Protein AF-0000000082453798 (afdb_homodimer)

Structure (mmCIF, N/CA/C/O backbone):
data_AF-0000000082453798-model_v1
#
loop_
_entity.id
_entity.type
_entity.pdbx_description
1 polymer 'RNase H type-1 domain-containing protein'
#
loop_
_atom_site.group_PDB
_atom_site.id
_atom_site.type_symbol
_atom_site.label_atom_id
_atom_site.label_alt_id
_atom_site.label_comp_id
_atom_site.label_asym_id
_atom_site.label_entity_id
_atom_site.label_seq_id
_atom_site.pdbx_PDB_ins_code
_atom_site.Cartn_x
_atom_site.Cartn_y
_atom_site.Cartn_z
_atom_site.occupancy
_atom_site.B_iso_or_equiv
_atom_site.auth_seq_id
_atom_site.auth_comp_id
_atom_site.auth_asym_id
_atom_site.auth_atom_id
_atom_site.pdbx_PDB_model_num
ATOM 1 N N . MET A 1 1 ? 12.089 7.619 -8.799 1 36.07 1 MET A N 1
ATOM 2 C CA . MET A 1 1 ? 12.725 6.489 -8.129 1 36.07 1 MET A CA 1
ATOM 3 C C . MET A 1 1 ? 13.703 5.783 -9.062 1 36.07 1 MET A C 1
ATOM 5 O O . MET A 1 1 ? 13.356 5.452 -10.197 1 36.07 1 MET A O 1
ATOM 9 N N . SER A 1 2 ? 14.944 6.044 -8.897 1 44.2 2 SER A N 1
ATOM 10 C CA . SER A 1 2 ? 15.981 5.445 -9.731 1 44.2 2 SER A CA 1
ATOM 11 C C . SER A 1 2 ? 15.632 4.007 -10.1 1 44.2 2 SER A C 1
ATOM 13 O O . SER A 1 2 ? 15.085 3.266 -9.28 1 44.2 2 SER A O 1
ATOM 15 N N . LYS A 1 3 ? 15.452 3.748 -11.46 1 52.16 3 LYS A N 1
ATOM 16 C CA . LYS A 1 3 ? 15.125 2.515 -12.169 1 52.16 3 LYS A CA 1
ATOM 17 C C . LYS A 1 3 ? 16.035 1.371 -11.731 1 52.16 3 LYS A C 1
ATOM 19 O O . LYS A 1 3 ? 17.152 1.231 -12.235 1 52.16 3 LYS A O 1
ATOM 24 N N . GLY A 1 4 ? 16.25 1.21 -10.436 1 62 4 GLY A N 1
ATOM 25 C CA . GLY A 1 4 ? 17.094 0.104 -10.013 1 62 4 GLY A CA 1
ATOM 26 C C . GLY A 1 4 ? 16.339 -1.205 -9.878 1 62 4 GLY A C 1
ATOM 27 O O . GLY A 1 4 ? 15.164 -1.29 -10.24 1 62 4 GLY A O 1
ATOM 28 N N . ASP A 1 5 ? 16.946 -2.275 -9.435 1 86.48 5 ASP A N 1
ATOM 29 C CA . ASP A 1 5 ? 16.461 -3.632 -9.203 1 86.48 5 ASP A CA 1
ATOM 30 C C . ASP A 1 5 ? 15.471 -3.671 -8.041 1 86.48 5 ASP A C 1
ATOM 32 O O . ASP A 1 5 ? 15.707 -3.06 -6.997 1 86.48 5 ASP A O 1
ATOM 36 N N . HIS A 1 6 ? 14.283 -4.178 -8.356 1 93.23 6 HIS A N 1
ATOM 37 C CA . HIS A 1 6 ? 13.282 -4.324 -7.305 1 93.23 6 HIS A CA 1
ATOM 38 C C . HIS A 1 6 ? 12.982 -5.794 -7.03 1 93.23 6 HIS A C 1
ATOM 40 O O . HIS A 1 6 ? 13.069 -6.629 -7.933 1 93.23 6 HIS A O 1
ATOM 46 N N . VAL A 1 7 ? 12.816 -6.076 -5.778 1 95.49 7 VAL A N 1
ATOM 47 C CA . VAL A 1 7 ? 12.299 -7.374 -5.359 1 95.49 7 VAL A CA 1
ATOM 48 C C . VAL A 1 7 ? 10.901 -7.206 -4.766 1 95.49 7 VAL A C 1
ATOM 50 O O . VAL A 1 7 ? 10.689 -6.366 -3.888 1 95.49 7 VAL A O 1
ATOM 53 N N . VAL A 1 8 ? 9.977 -7.981 -5.276 1 96.28 8 VAL A N 1
ATOM 54 C CA . VAL A 1 8 ? 8.575 -7.837 -4.899 1 96.28 8 VAL A CA 1
ATOM 55 C C . VAL A 1 8 ? 8.088 -9.114 -4.219 1 96.28 8 VAL A C 1
ATOM 57 O O . VAL A 1 8 ? 7.921 -10.147 -4.871 1 96.28 8 VAL A O 1
ATOM 60 N N . PHE A 1 9 ? 7.853 -9.039 -2.925 1 96.89 9 PHE A N 1
ATOM 61 C CA . PHE A 1 9 ? 7.31 -10.158 -2.165 1 96.89 9 PHE A CA 1
ATOM 62 C C . PHE A 1 9 ? 5.786 -10.128 -2.171 1 96.89 9 PHE A C 1
ATOM 64 O O . PHE A 1 9 ? 5.18 -9.074 -1.967 1 96.89 9 PHE A O 1
ATOM 71 N N . ILE A 1 10 ? 5.223 -11.324 -2.405 1 96.82 10 ILE A N 1
ATOM 72 C CA . ILE A 1 10 ? 3.769 -11.368 -2.511 1 96.82 10 ILE A CA 1
ATOM 73 C C . ILE A 1 10 ? 3.223 -12.507 -1.652 1 96.82 10 ILE A C 1
ATOM 75 O O . ILE A 1 10 ? 3.807 -13.592 -1.605 1 96.82 10 ILE A O 1
ATOM 79 N N . ASP A 1 11 ? 2.171 -12.236 -0.999 1 96.37 11 ASP A N 1
ATOM 80 C CA . ASP A 1 11 ? 1.406 -13.221 -0.241 1 96.37 11 ASP A CA 1
ATOM 81 C C . ASP A 1 11 ? -0.055 -12.799 -0.108 1 96.37 11 ASP A C 1
ATOM 83 O O . ASP A 1 11 ? -0.382 -11.619 -0.253 1 96.37 11 ASP A O 1
ATOM 87 N N . ALA A 1 12 ? -0.9 -13.781 0.104 1 95.4 12 ALA A N 1
ATOM 88 C CA . ALA A 1 12 ? -2.321 -13.485 0.272 1 95.4 12 ALA A CA 1
ATOM 89 C C . ALA A 1 12 ? -2.879 -14.165 1.519 1 95.4 12 ALA A C 1
ATOM 91 O O . ALA A 1 12 ? -2.349 -15.184 1.968 1 95.4 12 ALA A O 1
ATOM 92 N N . ALA A 1 13 ? -3.82 -13.549 2.095 1 93 13 ALA A N 1
ATOM 93 C CA . ALA A 1 13 ? -4.631 -14.113 3.171 1 93 13 ALA A CA 1
ATOM 94 C C . ALA A 1 13 ? -6.1 -14.195 2.766 1 93 13 ALA A C 1
ATOM 96 O O . ALA A 1 13 ? -6.603 -13.323 2.054 1 93 13 ALA A O 1
ATOM 97 N N . ASN A 1 14 ? -6.677 -15.284 3.123 1 89.94 14 ASN A N 1
ATOM 98 C CA . ASN A 1 14 ? -8.051 -15.469 2.667 1 89.94 14 ASN A CA 1
ATOM 99 C C . ASN A 1 14 ? -8.901 -16.177 3.718 1 89.94 14 ASN A C 1
ATOM 101 O O . ASN A 1 14 ? -8.391 -16.991 4.489 1 89.94 14 ASN A O 1
ATOM 105 N N . LYS A 1 15 ? -10.149 -15.751 3.793 1 84.57 15 LYS A N 1
ATOM 106 C CA . LYS A 1 15 ? -11.217 -16.458 4.495 1 84.57 15 LYS A CA 1
ATOM 107 C C . LYS A 1 15 ? -12.531 -16.376 3.724 1 84.57 15 LYS A C 1
ATOM 109 O O . LYS A 1 15 ? -13.093 -15.291 3.558 1 84.57 15 LYS A O 1
ATOM 114 N N . GLY A 1 16 ? -12.998 -17.484 3.272 1 84.59 16 GLY A N 1
ATOM 115 C CA . GLY A 1 16 ? -14.177 -17.485 2.421 1 84.59 16 GLY A CA 1
ATOM 116 C C . GLY A 1 16 ? -13.958 -16.78 1.096 1 84.59 16 GLY A C 1
ATOM 117 O O . GLY A 1 16 ? -13.036 -17.119 0.351 1 84.59 16 GLY A O 1
ATOM 118 N N . LEU A 1 17 ? -14.733 -15.624 0.825 1 85.62 17 LEU A 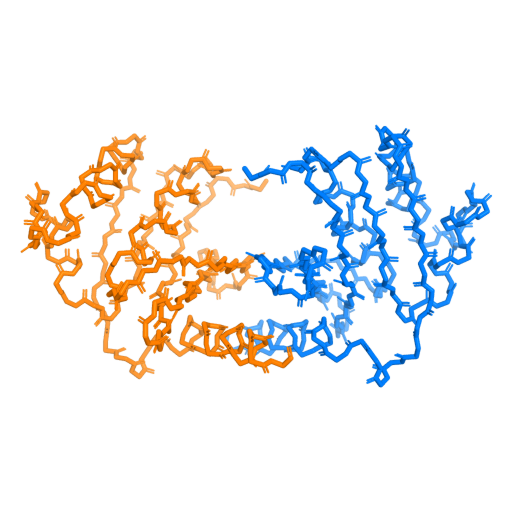N 1
ATOM 119 C CA . LEU A 1 17 ? -14.65 -14.887 -0.431 1 85.62 17 LEU A CA 1
ATOM 120 C C . LEU A 1 17 ? -13.817 -13.621 -0.265 1 85.62 17 LEU A C 1
ATOM 122 O O . LEU A 1 17 ? -13.569 -12.904 -1.237 1 85.62 17 LEU A O 1
ATOM 126 N N . CYS A 1 18 ? -13.343 -13.438 0.96 1 88.15 18 CYS A N 1
ATOM 127 C CA . CYS A 1 18 ? -12.575 -12.225 1.218 1 88.15 18 CYS A CA 1
ATOM 128 C C . CYS A 1 18 ? -11.081 -12.522 1.252 1 88.15 18 CYS A C 1
ATOM 130 O O . CYS A 1 18 ? -10.641 -13.438 1.949 1 88.15 18 CYS A O 1
ATOM 132 N N . SER A 1 19 ? -10.407 -11.799 0.403 1 91.68 19 SER A N 1
ATOM 133 C CA . SER A 1 19 ? -8.962 -11.998 0.349 1 91.68 19 SER A CA 1
ATOM 134 C C . SER A 1 19 ? -8.22 -10.665 0.352 1 91.68 19 SER A C 1
ATOM 136 O O . SER A 1 19 ? -8.778 -9.638 -0.039 1 91.68 19 SER A O 1
ATOM 138 N N . THR A 1 20 ? -7.04 -10.719 0.862 1 92.98 20 THR A N 1
ATOM 139 C CA . THR A 1 20 ? -6.083 -9.623 0.747 1 92.98 20 THR A CA 1
ATOM 140 C C . THR A 1 20 ? -4.752 -10.123 0.193 1 92.98 20 THR A C 1
ATOM 142 O O . THR A 1 20 ? -4.363 -11.268 0.437 1 92.98 20 THR A O 1
ATOM 145 N N . ALA A 1 21 ? -4.202 -9.351 -0.631 1 93.95 21 ALA A N 1
ATOM 146 C CA . ALA A 1 21 ? -2.846 -9.64 -1.092 1 93.95 21 ALA A CA 1
ATOM 147 C C . ALA A 1 21 ? -1.862 -8.585 -0.597 1 93.95 21 ALA A C 1
ATOM 149 O O . ALA A 1 21 ? -2.105 -7.384 -0.74 1 93.95 21 ALA A O 1
ATOM 150 N N . GLY A 1 22 ? -0.826 -9.037 0.063 1 94.66 22 GLY A N 1
ATOM 151 C CA . GLY A 1 22 ? 0.248 -8.163 0.507 1 94.66 22 GLY A CA 1
ATOM 152 C C . GLY A 1 22 ? 1.427 -8.135 -0.447 1 94.66 22 GLY A C 1
ATOM 153 O O . GLY A 1 22 ? 1.95 -9.185 -0.828 1 94.66 22 GLY A O 1
ATOM 154 N N . ILE A 1 23 ? 1.772 -6.959 -0.833 1 96.18 23 ILE A N 1
ATOM 155 C CA . ILE A 1 23 ? 2.925 -6.727 -1.697 1 96.18 23 ILE A CA 1
ATOM 156 C C . ILE A 1 23 ? 3.954 -5.869 -0.964 1 96.18 23 ILE A C 1
ATOM 158 O O . ILE A 1 23 ? 3.634 -4.778 -0.486 1 96.18 23 ILE A O 1
ATOM 162 N N . VAL A 1 24 ? 5.146 -6.399 -0.838 1 96.29 24 VAL A N 1
ATOM 163 C CA . VAL A 1 24 ? 6.262 -5.666 -0.25 1 96.29 24 VAL A CA 1
ATOM 164 C C . VAL A 1 24 ? 7.37 -5.494 -1.286 1 96.29 24 VAL A C 1
ATOM 166 O O . VAL A 1 24 ? 7.879 -6.477 -1.83 1 96.29 24 VAL A O 1
ATOM 169 N N . ILE A 1 25 ? 7.707 -4.265 -1.558 1 95.24 25 ILE A N 1
ATOM 170 C CA . ILE A 1 25 ? 8.713 -3.962 -2.57 1 95.24 25 ILE A CA 1
ATOM 171 C C . ILE A 1 25 ? 9.998 -3.487 -1.896 1 95.24 25 ILE A C 1
ATOM 173 O O . ILE A 1 25 ? 9.977 -2.549 -1.096 1 95.24 25 ILE A O 1
ATOM 177 N N . THR A 1 26 ? 11.071 -4.161 -2.227 1 93.76 26 THR A N 1
ATOM 178 C CA . THR A 1 26 ? 12.377 -3.748 -1.726 1 93.76 26 THR A CA 1
ATOM 179 C C . THR A 1 26 ? 13.287 -3.322 -2.875 1 93.76 26 THR A C 1
ATOM 181 O O . THR A 1 26 ? 13.087 -3.737 -4.019 1 93.76 26 THR A O 1
ATOM 184 N N . ASN A 1 27 ? 14.205 -2.466 -2.553 1 90.47 27 ASN A N 1
ATOM 185 C CA . ASN A 1 27 ? 15.224 -2.113 -3.536 1 90.47 27 ASN A CA 1
ATOM 186 C C . ASN A 1 27 ? 16.38 -3.11 -3.528 1 90.47 27 ASN A C 1
ATOM 188 O O . ASN A 1 27 ? 16.297 -4.158 -2.885 1 90.47 27 ASN A O 1
ATOM 192 N N . SER A 1 28 ? 17.402 -2.759 -4.243 1 86.66 28 SER A N 1
ATOM 193 C CA . SER A 1 28 ? 18.532 -3.664 -4.427 1 86.66 28 SER A CA 1
ATOM 194 C C . SER A 1 28 ? 19.278 -3.89 -3.116 1 86.66 28 SER A C 1
ATOM 196 O O . SER A 1 28 ? 19.983 -4.89 -2.961 1 86.66 28 SER A O 1
ATOM 198 N N . GLU A 1 29 ? 19.117 -3.006 -2.157 1 86.59 29 GLU A N 1
ATOM 199 C CA . GLU A 1 29 ? 19.786 -3.128 -0.866 1 86.59 29 GLU A CA 1
ATOM 200 C C . GLU A 1 29 ? 18.907 -3.857 0.145 1 86.59 29 GLU A C 1
ATOM 202 O O . GLU A 1 29 ? 19.284 -4.009 1.309 1 86.59 29 GLU A O 1
ATOM 207 N N . GLY A 1 30 ? 17.753 -4.253 -0.294 1 87.89 30 GLY A N 1
ATOM 208 C CA . GLY A 1 30 ? 16.859 -4.993 0.583 1 87.89 30 GLY A CA 1
ATOM 209 C C . GLY A 1 30 ? 15.997 -4.096 1.451 1 87.89 30 GLY A C 1
ATOM 210 O O . GLY A 1 30 ? 15.288 -4.577 2.337 1 87.89 30 GLY A O 1
ATOM 211 N N . MET A 1 31 ? 16.062 -2.812 1.185 1 87.85 31 MET A N 1
ATOM 212 C CA . MET A 1 31 ? 15.265 -1.867 1.962 1 87.85 31 MET A CA 1
ATOM 213 C C . MET A 1 31 ? 13.845 -1.774 1.415 1 87.85 31 MET A C 1
ATOM 215 O O . MET A 1 31 ? 13.648 -1.63 0.207 1 87.85 31 MET A O 1
ATOM 219 N N . VAL A 1 32 ? 12.894 -1.873 2.348 1 91.95 32 VAL A N 1
ATOM 220 C CA . VAL A 1 32 ? 11.499 -1.74 1.939 1 91.95 32 VAL A CA 1
ATOM 221 C C . VAL A 1 32 ? 11.246 -0.328 1.416 1 91.95 32 VAL A C 1
ATOM 223 O O . VAL A 1 32 ? 11.584 0.656 2.078 1 91.95 32 VAL A O 1
ATOM 226 N N . VAL A 1 33 ? 10.662 -0.247 0.251 1 90.38 33 VAL A N 1
ATOM 227 C CA . VAL A 1 33 ? 10.415 1.05 -0.37 1 90.38 33 VAL A CA 1
ATOM 228 C C . VAL A 1 33 ? 8.918 1.351 -0.358 1 90.38 33 VAL A C 1
ATOM 230 O O . VAL A 1 33 ? 8.512 2.512 -0.266 1 90.38 33 VAL A O 1
ATOM 233 N N . GLU A 1 34 ? 8.147 0.275 -0.502 1 91.51 34 GLU A N 1
ATOM 234 C CA . GLU A 1 34 ? 6.703 0.438 -0.643 1 91.51 34 GLU A CA 1
ATOM 235 C C . GLU A 1 34 ? 5.963 -0.842 -0.265 1 91.51 34 GLU A C 1
ATOM 237 O O . GLU A 1 34 ? 6.462 -1.945 -0.497 1 91.51 34 GLU A O 1
ATOM 242 N N . VAL A 1 35 ? 4.819 -0.654 0.361 1 93.83 35 VAL A N 1
ATOM 243 C CA . VAL A 1 35 ? 3.933 -1.797 0.556 1 93.83 35 VAL A CA 1
ATOM 244 C C . VAL A 1 35 ? 2.533 -1.458 0.049 1 93.83 35 VAL A C 1
ATOM 246 O O . VAL A 1 35 ? 2.144 -0.289 0.014 1 93.83 35 VAL A O 1
ATOM 249 N N . PHE A 1 36 ? 1.891 -2.527 -0.345 1 92.4 36 PHE A N 1
ATOM 250 C CA . PHE A 1 36 ? 0.55 -2.367 -0.894 1 92.4 36 PHE A CA 1
ATOM 251 C C . PHE A 1 36 ? -0.308 -3.589 -0.591 1 92.4 36 PHE A C 1
ATOM 253 O O . PHE A 1 36 ? 0.189 -4.717 -0.587 1 92.4 36 PHE A O 1
ATOM 260 N N . SER A 1 37 ? -1.551 -3.305 -0.253 1 92.8 37 SER A N 1
ATOM 261 C CA . SER A 1 37 ? -2.522 -4.387 -0.13 1 92.8 37 SER A CA 1
ATOM 262 C C . SER A 1 37 ? -3.922 -3.92 -0.514 1 92.8 37 SER A C 1
ATOM 264 O O . SER A 1 37 ? -4.307 -2.788 -0.217 1 92.8 37 SER A O 1
ATOM 266 N N . VAL A 1 38 ? -4.603 -4.741 -1.161 1 87.1 38 VAL A N 1
ATOM 267 C CA . VAL A 1 38 ? -5.964 -4.439 -1.593 1 87.1 38 VAL A CA 1
ATOM 268 C C . VAL A 1 38 ? -6.883 -5.614 -1.268 1 87.1 38 VAL A C 1
ATOM 270 O O . VAL A 1 38 ? -6.452 -6.77 -1.285 1 87.1 38 VAL A O 1
ATOM 273 N N . ARG A 1 39 ? -8.026 -5.291 -0.951 1 88.52 39 ARG A N 1
ATOM 274 C CA . ARG A 1 39 ? -9.056 -6.307 -0.758 1 88.52 39 ARG A CA 1
ATOM 275 C C . ARG A 1 39 ? -9.574 -6.822 -2.096 1 88.52 39 ARG A C 1
ATOM 277 O O . ARG A 1 39 ? -9.781 -6.044 -3.029 1 88.52 39 ARG A O 1
ATOM 284 N N . PHE A 1 40 ? -9.703 -8.115 -2.11 1 86.3 40 PHE A N 1
ATOM 285 C CA . PHE A 1 40 ? -10.25 -8.772 -3.292 1 86.3 40 PHE A CA 1
ATOM 286 C C . PHE A 1 40 ? -11.366 -9.736 -2.907 1 86.3 40 PHE A C 1
ATOM 288 O O . PHE A 1 40 ? -11.339 -10.325 -1.825 1 86.3 40 PHE A O 1
ATOM 295 N N . GLU A 1 41 ? -12.325 -9.752 -3.787 1 87.84 41 GLU A N 1
ATOM 296 C CA . GLU A 1 41 ? -13.231 -10.893 -3.698 1 87.84 41 GLU A CA 1
ATOM 297 C C . GLU A 1 41 ? -12.671 -12.102 -4.442 1 87.84 41 GLU A C 1
ATOM 299 O O . GLU A 1 41 ? -12.799 -12.2 -5.664 1 87.84 41 GLU A O 1
ATOM 304 N N . ALA A 1 42 ? -12.068 -12.968 -3.743 1 87.88 42 ALA A N 1
ATOM 305 C CA . ALA A 1 42 ? -11.43 -14.149 -4.318 1 87.88 42 ALA A CA 1
ATOM 306 C C . ALA A 1 42 ? -11.529 -15.342 -3.371 1 87.88 42 ALA A C 1
ATOM 308 O O . ALA A 1 42 ? -11.241 -15.22 -2.177 1 87.88 42 ALA A O 1
ATOM 309 N N . LYS A 1 43 ? -11.957 -16.408 -3.925 1 84.33 43 LYS A N 1
ATOM 310 C CA . LYS A 1 43 ? -12.089 -17.629 -3.135 1 84.33 43 LYS A CA 1
ATOM 311 C C . LYS A 1 43 ? -10.725 -18.255 -2.859 1 84.33 43 LYS A C 1
ATOM 313 O O . LYS A 1 43 ? -10.508 -18.841 -1.797 1 84.33 43 LYS A O 1
ATOM 318 N N . PHE A 1 44 ? -9.828 -18.062 -3.828 1 87.09 44 PHE A N 1
ATOM 319 C CA . PHE A 1 44 ? -8.528 -18.712 -3.71 1 87.09 44 PHE A CA 1
ATOM 320 C C . PHE A 1 44 ? -7.411 -17.677 -3.63 1 87.09 44 PHE A C 1
ATOM 322 O O . PHE A 1 44 ? -7.44 -16.669 -4.339 1 87.09 44 PHE A O 1
ATOM 329 N N . PRO A 1 45 ? -6.425 -17.961 -2.751 1 88.49 45 PRO A N 1
ATOM 330 C CA . PRO A 1 45 ? -5.313 -17.024 -2.578 1 88.49 45 PRO A CA 1
ATOM 331 C C . PRO A 1 45 ? -4.568 -16.746 -3.881 1 88.49 45 PRO A C 1
ATOM 333 O O . PRO A 1 45 ? -4.115 -15.621 -4.109 1 88.49 45 PRO A O 1
ATOM 336 N N . LEU A 1 46 ? -4.539 -17.767 -4.734 1 91.54 46 LEU A N 1
ATOM 337 C CA . LEU A 1 46 ? -3.858 -17.625 -6.016 1 91.54 46 LEU A CA 1
ATOM 338 C C . LEU A 1 46 ? -4.488 -16.512 -6.846 1 91.54 46 LEU A C 1
ATOM 340 O O . LEU A 1 46 ? -3.782 -15.761 -7.523 1 91.54 46 LEU A O 1
ATOM 344 N N . LYS A 1 47 ? -5.761 -16.413 -6.809 1 91.85 47 LYS A N 1
ATOM 345 C CA . LYS A 1 47 ? -6.472 -15.379 -7.555 1 91.85 47 LYS A CA 1
ATOM 346 C C . LYS A 1 47 ? -6.127 -13.988 -7.03 1 91.85 47 LYS A C 1
ATOM 348 O O . LYS A 1 47 ? -5.858 -13.073 -7.811 1 91.85 47 LYS A O 1
ATOM 353 N N . ALA A 1 48 ? -6.108 -13.844 -5.7 1 92.23 48 ALA A N 1
ATOM 354 C CA . ALA A 1 48 ? -5.776 -12.566 -5.074 1 92.23 48 ALA A CA 1
ATOM 355 C C . ALA A 1 48 ? -4.349 -12.145 -5.41 1 92.23 48 ALA A C 1
ATOM 357 O O . ALA A 1 48 ? -4.102 -10.988 -5.758 1 92.23 48 ALA A O 1
ATOM 358 N N . GLU A 1 49 ? -3.418 -13.021 -5.317 1 93.4 49 GLU A N 1
ATOM 359 C CA . GLU A 1 49 ? -2.023 -12.744 -5.647 1 93.4 49 GLU A CA 1
ATOM 360 C C . GLU A 1 49 ? -1.87 -12.349 -7.113 1 93.4 49 GLU A C 1
ATOM 362 O O . GLU A 1 49 ? -1.125 -11.423 -7.437 1 93.4 49 GLU A O 1
ATOM 367 N N . SER A 1 50 ? -2.599 -13.039 -7.978 1 93.15 50 SER A N 1
ATOM 368 C CA . SER A 1 50 ? -2.535 -12.755 -9.408 1 93.15 50 SER A CA 1
ATOM 369 C C . SER A 1 50 ? -3.056 -11.356 -9.717 1 93.15 50 SER A C 1
ATOM 371 O O . SER A 1 50 ? -2.438 -10.613 -10.483 1 93.15 50 SER A O 1
ATOM 373 N N . TRP A 1 51 ? -4.13 -11.065 -9.095 1 89.46 51 TRP A N 1
ATOM 374 C CA . TRP A 1 51 ? -4.702 -9.735 -9.276 1 89.46 51 TRP A CA 1
ATOM 375 C C . TRP A 1 51 ? -3.741 -8.658 -8.784 1 89.46 51 TRP A C 1
ATOM 377 O O . TRP A 1 51 ? -3.547 -7.639 -9.451 1 89.46 51 TRP A O 1
ATOM 387 N N . ALA A 1 52 ? -3.207 -8.876 -7.627 1 90.53 52 ALA A N 1
ATOM 388 C CA . ALA A 1 52 ? -2.289 -7.906 -7.034 1 90.53 52 ALA A CA 1
ATOM 389 C C . ALA A 1 52 ? -1.081 -7.672 -7.937 1 90.53 52 ALA A C 1
ATOM 391 O O . ALA A 1 52 ? -0.684 -6.528 -8.169 1 90.53 52 ALA A O 1
ATOM 392 N N . LEU A 1 53 ? -0.529 -8.729 -8.44 1 89.9 53 LEU A N 1
ATOM 393 C CA . LEU A 1 53 ? 0.631 -8.615 -9.317 1 89.9 53 LEU A CA 1
ATOM 394 C C . LEU A 1 53 ? 0.258 -7.926 -10.625 1 89.9 53 LEU A C 1
ATOM 396 O O . LEU A 1 53 ? 0.99 -7.057 -11.105 1 89.9 53 LEU A O 1
ATOM 400 N N . PHE A 1 54 ? -0.878 -8.285 -11.194 1 86.41 54 PHE A N 1
ATOM 401 C CA . PHE A 1 54 ? -1.362 -7.67 -12.425 1 86.41 54 PHE A CA 1
ATOM 402 C C . PHE A 1 54 ? -1.509 -6.163 -12.256 1 86.41 54 PHE A C 1
ATOM 404 O O . PHE A 1 54 ? -1.006 -5.389 -13.073 1 86.41 54 PHE A O 1
ATOM 411 N N . HIS A 1 55 ? -2.122 -5.811 -11.206 1 83.57 55 HIS A N 1
ATOM 412 C CA . HIS A 1 55 ? -2.384 -4.399 -10.951 1 83.57 55 HIS A CA 1
ATOM 413 C C . HIS A 1 55 ? -1.091 -3.639 -10.676 1 83.57 55 HIS A C 1
ATOM 415 O O . HIS A 1 55 ? -0.877 -2.553 -11.218 1 83.57 55 HIS A O 1
ATOM 421 N N . HIS A 1 56 ? -0.215 -4.156 -9.887 1 85.12 56 HIS A N 1
ATOM 422 C CA . HIS A 1 56 ? 0.996 -3.454 -9.473 1 85.12 56 HIS A CA 1
ATOM 423 C C . HIS A 1 56 ? 1.985 -3.335 -10.628 1 85.12 56 HIS A C 1
ATOM 425 O O . HIS A 1 56 ? 2.75 -2.371 -10.699 1 85.12 56 HIS A O 1
ATOM 431 N N . CYS A 1 57 ? 1.976 -4.256 -11.513 1 82.57 57 CYS A N 1
ATOM 432 C CA . CYS A 1 57 ? 2.863 -4.202 -12.67 1 82.57 57 CYS A CA 1
ATOM 433 C C . CYS A 1 57 ? 2.446 -3.09 -13.625 1 82.57 57 CYS A C 1
ATOM 435 O O . CYS A 1 57 ? 3.282 -2.535 -14.341 1 82.57 57 CYS A O 1
ATOM 437 N N . ARG A 1 58 ? 1.219 -2.715 -13.531 1 80.43 58 ARG A N 1
ATOM 438 C CA . ARG A 1 58 ? 0.704 -1.697 -14.441 1 80.43 58 ARG A CA 1
ATOM 439 C C . ARG A 1 58 ? 1.019 -0.296 -13.928 1 80.43 58 ARG A C 1
ATOM 441 O O . ARG A 1 58 ? 1.164 0.641 -14.717 1 80.43 58 ARG A O 1
ATOM 448 N N . ILE A 1 59 ? 1.193 -0.209 -12.639 1 77.27 59 ILE A N 1
ATOM 449 C CA . ILE A 1 59 ? 1.357 1.13 -12.085 1 77.27 59 ILE A CA 1
ATOM 450 C C . ILE A 1 59 ? 2.836 1.405 -11.827 1 77.27 59 ILE A C 1
ATOM 452 O O . ILE A 1 59 ? 3.21 2.517 -11.446 1 77.27 59 ILE A O 1
ATOM 456 N N . HIS A 1 60 ? 3.579 0.368 -12.038 1 83.4 60 HIS A N 1
ATOM 457 C CA . HIS A 1 60 ? 5.018 0.538 -11.874 1 83.4 60 HIS A CA 1
ATOM 458 C C . HIS A 1 60 ? 5.75 0.354 -13.199 1 83.4 60 HIS A C 1
ATOM 460 O O . HIS A 1 60 ? 5.363 -0.485 -14.016 1 83.4 60 HIS A O 1
ATOM 466 N N . ASP A 1 61 ? 6.747 1.13 -13.37 1 82.55 61 ASP A N 1
ATOM 467 C CA . ASP A 1 61 ? 7.602 1.014 -14.547 1 82.55 61 ASP A CA 1
ATOM 468 C C . ASP A 1 61 ? 8.932 0.349 -14.197 1 82.55 61 ASP A C 1
ATOM 470 O O . ASP A 1 61 ? 9.995 0.948 -14.37 1 82.55 61 ASP A O 1
ATOM 474 N N . TRP A 1 62 ? 8.818 -0.905 -13.915 1 85.29 62 TRP A N 1
ATOM 475 C CA . TRP A 1 62 ? 10.019 -1.629 -13.512 1 85.29 62 TRP A CA 1
ATOM 476 C C . TRP A 1 62 ? 10.827 -2.064 -14.73 1 85.29 62 TRP A C 1
ATOM 478 O O . TRP A 1 62 ? 10.265 -2.536 -15.72 1 85.29 62 TRP A O 1
ATOM 488 N N . SER A 1 63 ? 12.143 -1.75 -14.716 1 86.48 63 SER A N 1
ATOM 489 C CA . SER A 1 63 ? 13.043 -2.283 -15.734 1 86.48 63 SER A CA 1
ATOM 490 C C . SER A 1 63 ? 13.517 -3.687 -15.374 1 86.48 63 SER A C 1
ATOM 492 O O . SER A 1 63 ? 13.579 -4.567 -16.235 1 86.48 63 SER A O 1
ATOM 494 N N . ASN A 1 64 ? 13.896 -3.892 -14.127 1 91.32 64 ASN A N 1
ATOM 495 C CA . ASN A 1 64 ? 14.308 -5.174 -13.564 1 91.32 64 ASN A CA 1
ATOM 496 C C . ASN A 1 64 ? 13.562 -5.483 -12.269 1 91.32 64 ASN A C 1
ATOM 498 O O . ASN A 1 64 ? 13.621 -4.708 -11.313 1 91.32 64 ASN A O 1
ATOM 502 N N . VAL A 1 65 ? 12.826 -6.617 -12.34 1 94.01 65 VAL A N 1
ATOM 503 C CA . VAL A 1 65 ? 12.039 -6.936 -11.153 1 94.01 65 VAL A CA 1
ATOM 504 C C . VAL A 1 65 ? 12.077 -8.441 -10.897 1 94.01 65 VAL A C 1
ATOM 506 O O . VAL A 1 65 ? 12.05 -9.238 -11.837 1 94.01 65 VAL A O 1
ATOM 509 N N . ASN A 1 66 ? 12.256 -8.834 -9.646 1 95.74 66 ASN A N 1
ATOM 510 C CA . ASN A 1 66 ? 12.128 -10.212 -9.183 1 95.74 66 ASN A CA 1
ATOM 511 C C . ASN A 1 66 ? 10.916 -10.387 -8.274 1 95.74 66 ASN A C 1
ATOM 513 O O . ASN A 1 66 ? 10.846 -9.783 -7.202 1 95.74 66 ASN A O 1
ATOM 517 N N . PHE A 1 67 ? 9.984 -11.196 -8.733 1 95.91 67 PHE A N 1
ATOM 518 C CA . PHE A 1 67 ? 8.825 -11.517 -7.908 1 95.91 67 PHE A CA 1
ATOM 519 C C . PHE A 1 67 ? 9.104 -12.733 -7.033 1 95.91 67 PHE A C 1
ATOM 521 O O . PHE A 1 67 ? 9.659 -13.729 -7.503 1 95.91 67 PHE A O 1
ATOM 528 N N . VAL A 1 68 ? 8.739 -12.632 -5.766 1 96.94 68 VAL A N 1
ATOM 529 C CA . VAL A 1 68 ? 9.021 -13.691 -4.803 1 96.94 68 VAL A CA 1
ATOM 530 C C . VAL A 1 68 ? 7.725 -14.141 -4.133 1 96.94 68 VAL A C 1
ATOM 532 O O . VAL A 1 68 ? 6.959 -13.315 -3.632 1 96.94 68 VAL A O 1
ATOM 535 N N . SER A 1 69 ? 7.467 -15.412 -4.155 1 96.93 69 SER A N 1
ATOM 536 C CA . SER A 1 69 ? 6.237 -15.96 -3.591 1 96.93 69 SER A CA 1
ATOM 537 C C . SER A 1 69 ? 6.476 -17.334 -2.975 1 96.93 69 SER A C 1
ATOM 539 O O . SER A 1 69 ? 7.367 -18.068 -3.407 1 96.93 69 SER A O 1
ATOM 541 N N . ASP A 1 70 ? 5.707 -17.668 -1.987 1 97.31 70 ASP A N 1
ATOM 542 C CA . ASP A 1 70 ? 5.787 -19.01 -1.418 1 97.31 70 ASP A CA 1
ATOM 543 C C . ASP A 1 70 ? 4.742 -19.933 -2.04 1 97.31 70 ASP A C 1
ATOM 545 O O . ASP A 1 70 ? 4.545 -21.058 -1.576 1 97.31 70 ASP A O 1
ATOM 549 N N . CYS A 1 71 ? 4.05 -19.464 -2.998 1 94.85 71 CYS A N 1
ATOM 550 C CA . CYS A 1 71 ? 3.07 -20.264 -3.723 1 94.85 71 CYS A CA 1
ATOM 551 C C . CYS A 1 71 ? 3.713 -20.967 -4.913 1 94.85 71 CYS A C 1
ATOM 553 O O . CYS A 1 71 ? 3.83 -20.386 -5.993 1 94.85 71 CYS A O 1
ATOM 555 N N . GLN A 1 72 ? 3.979 -22.223 -4.73 1 95.19 72 GLN A N 1
ATOM 556 C CA . GLN A 1 72 ? 4.71 -22.978 -5.742 1 95.19 72 GLN A CA 1
ATOM 557 C C . GLN A 1 72 ? 3.922 -23.053 -7.047 1 95.19 72 GLN A C 1
ATOM 559 O O . GLN A 1 72 ? 4.498 -22.959 -8.133 1 95.19 72 GLN A O 1
ATOM 564 N N . ILE A 1 73 ? 2.672 -23.175 -6.966 1 94.28 73 ILE A N 1
ATOM 565 C CA . ILE A 1 73 ? 1.804 -23.281 -8.134 1 94.28 73 ILE A CA 1
ATOM 566 C C . ILE A 1 73 ? 1.887 -21.996 -8.956 1 94.28 73 ILE A C 1
ATOM 568 O O . ILE A 1 73 ? 2.002 -22.044 -10.183 1 94.28 73 ILE A O 1
ATOM 572 N N . SER A 1 74 ? 1.86 -20.899 -8.306 1 94.4 74 SER A N 1
ATOM 573 C CA . SER A 1 74 ? 1.967 -19.609 -8.978 1 94.4 74 SER A CA 1
ATOM 574 C C . SER A 1 74 ? 3.331 -19.441 -9.639 1 94.4 74 SER A C 1
ATOM 576 O O . SER A 1 74 ? 3.419 -19.012 -10.791 1 94.4 74 SER A O 1
ATOM 578 N N . VAL A 1 75 ? 4.376 -19.78 -8.91 1 96.17 75 VAL A N 1
ATOM 579 C CA . VAL A 1 75 ? 5.744 -19.626 -9.395 1 96.17 75 VAL A CA 1
ATOM 580 C C . VAL A 1 75 ? 5.948 -20.475 -10.647 1 96.17 75 VAL A C 1
ATOM 582 O O . VAL A 1 75 ? 6.466 -19.99 -11.656 1 96.17 75 VAL A O 1
ATOM 585 N N . LEU A 1 76 ? 5.521 -21.692 -10.593 1 96.03 76 LEU A N 1
ATOM 586 C CA . LEU A 1 76 ? 5.677 -22.594 -11.729 1 96.03 76 LEU A CA 1
ATOM 587 C C . LEU A 1 76 ? 4.863 -22.108 -12.924 1 96.03 76 LEU A C 1
ATOM 589 O O . LEU A 1 76 ? 5.324 -22.182 -14.065 1 96.03 76 LEU A O 1
ATOM 593 N N . GLY A 1 77 ? 3.654 -21.651 -12.669 1 95.33 77 GLY A N 1
ATOM 594 C CA . GLY A 1 77 ? 2.816 -21.124 -13.734 1 95.33 77 GLY A CA 1
ATOM 595 C C . GLY A 1 77 ? 3.445 -19.951 -14.462 1 95.33 77 GLY A C 1
ATOM 596 O O . GLY A 1 77 ? 3.427 -19.896 -15.693 1 95.33 77 GLY A O 1
ATOM 597 N N . ILE A 1 78 ? 4.041 -19.046 -13.741 1 94.79 78 ILE A N 1
ATOM 598 C CA . ILE A 1 78 ? 4.675 -17.868 -14.323 1 94.79 78 ILE A CA 1
ATOM 599 C C . ILE A 1 78 ? 5.919 -18.285 -15.106 1 94.79 78 ILE A C 1
ATOM 601 O O . ILE A 1 78 ? 6.124 -17.844 -16.239 1 94.79 78 ILE A O 1
ATOM 605 N N . LYS A 1 79 ? 6.724 -19.172 -14.533 1 95.15 79 LYS A N 1
ATOM 606 C CA . LYS A 1 79 ? 7.958 -19.618 -15.174 1 95.15 79 LYS A CA 1
ATOM 607 C C . LYS A 1 79 ? 7.667 -20.321 -16.496 1 95.15 79 LYS A C 1
ATOM 609 O O . LYS A 1 79 ? 8.388 -20.132 -17.478 1 95.15 79 LYS A O 1
ATOM 614 N N . SER A 1 80 ? 6.629 -21.08 -16.484 1 95.61 80 SER A N 1
ATOM 615 C CA . SER A 1 80 ? 6.319 -21.868 -17.673 1 95.61 80 SER A CA 1
ATOM 616 C C . SER A 1 80 ? 5.37 -21.117 -18.601 1 95.61 80 SER A C 1
ATOM 618 O O . SER A 1 80 ? 5.052 -21.596 -19.692 1 95.61 80 SER A O 1
ATOM 620 N N . HIS A 1 81 ? 4.906 -20.019 -18.12 1 94.37 81 HIS A N 1
ATOM 621 C CA . HIS A 1 81 ? 3.923 -19.219 -18.842 1 94.37 81 HIS A CA 1
ATOM 622 C C . HIS A 1 81 ? 2.666 -20.03 -19.141 1 94.37 81 HIS A C 1
ATOM 624 O O . HIS A 1 81 ? 2.17 -20.02 -20.27 1 94.37 81 HIS A O 1
ATOM 630 N N . LYS A 1 82 ? 2.236 -20.799 -18.091 1 94.05 82 LYS A N 1
ATOM 631 C CA . LYS A 1 82 ? 1.038 -21.628 -18.185 1 94.05 82 LYS A CA 1
ATOM 632 C C . LYS A 1 82 ? 0.083 -21.349 -17.028 1 94.05 82 LYS A C 1
ATOM 634 O O . LYS A 1 82 ? 0.516 -21.191 -15.884 1 94.05 82 LYS A O 1
ATOM 639 N N . VAL A 1 83 ? -1.122 -21.328 -17.334 1 91.34 83 VAL A N 1
ATOM 640 C CA . VAL A 1 83 ? -2.156 -21.147 -16.32 1 91.34 83 VAL A CA 1
ATOM 641 C C . VAL A 1 83 ? -2.302 -22.425 -15.498 1 91.34 83 VAL A C 1
ATOM 643 O O . VAL A 1 83 ? -2.584 -23.494 -16.045 1 91.34 83 VAL A O 1
ATOM 646 N N . PRO A 1 84 ? -2.125 -22.334 -14.225 1 87.98 84 PRO A N 1
ATOM 647 C CA . PRO A 1 84 ? -2.093 -23.55 -13.409 1 87.98 84 PRO A CA 1
ATOM 648 C C . PRO A 1 84 ? -3.481 -24.146 -13.184 1 87.98 84 PRO A C 1
ATOM 650 O O . PRO A 1 84 ? -3.61 -25.353 -12.964 1 87.98 84 PRO A O 1
ATOM 653 N N . ASP A 1 85 ? -4.464 -23.278 -12.985 1 83.68 85 ASP A N 1
ATOM 654 C CA . ASP A 1 85 ? -5.782 -23.768 -12.593 1 83.68 85 ASP A CA 1
ATOM 655 C C . ASP A 1 85 ? -6.888 -23.024 -13.339 1 83.68 85 ASP A C 1
ATOM 657 O O . ASP A 1 85 ? -6.786 -21.817 -13.569 1 83.68 8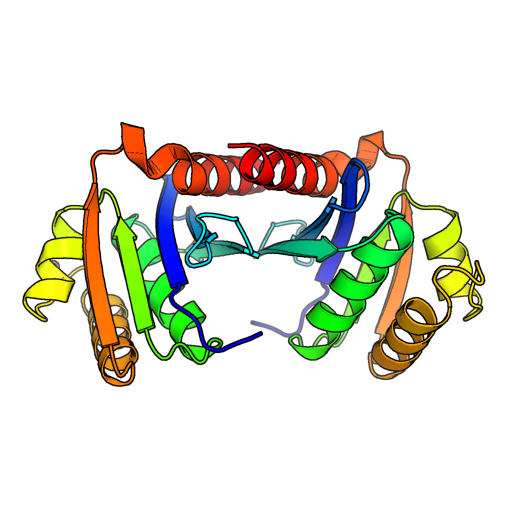5 ASP A O 1
ATOM 661 N N . TRP A 1 86 ? -7.924 -23.801 -13.649 1 82.11 86 TRP A N 1
ATOM 662 C CA . TRP A 1 86 ? -9.03 -23.234 -14.415 1 82.11 86 TRP A CA 1
ATOM 663 C C . TRP A 1 86 ? -9.785 -22.194 -13.593 1 82.11 86 TRP A C 1
ATOM 665 O O . TRP A 1 86 ? -10.349 -21.247 -14.146 1 82.11 86 TRP A O 1
ATOM 675 N N . THR A 1 87 ? -9.723 -22.315 -12.289 1 82.49 87 THR A N 1
ATOM 676 C CA . THR A 1 87 ? -10.476 -21.417 -11.42 1 82.49 87 THR A CA 1
ATOM 677 C C . THR A 1 87 ? -9.853 -20.024 -11.412 1 82.49 87 THR A C 1
ATOM 679 O O . THR A 1 87 ? -10.529 -19.037 -11.112 1 82.49 87 THR A O 1
ATOM 682 N N . THR A 1 88 ? -8.557 -19.956 -11.798 1 87.54 88 THR A N 1
ATOM 683 C CA . THR A 1 88 ? -7.855 -18.678 -11.782 1 87.54 88 THR A CA 1
ATOM 684 C C . THR A 1 88 ? -7.384 -18.301 -13.183 1 87.54 88 THR A C 1
ATOM 686 O O . THR A 1 88 ? -6.643 -17.331 -13.355 1 87.54 88 THR A O 1
ATOM 689 N N . ALA A 1 89 ? -7.884 -18.932 -14.196 1 90.35 89 ALA A N 1
ATOM 690 C CA . ALA A 1 89 ? -7.341 -18.839 -15.549 1 90.35 89 ALA A CA 1
ATOM 691 C C . ALA A 1 89 ? -7.406 -17.406 -16.069 1 90.35 89 ALA A C 1
ATOM 693 O O . ALA A 1 89 ? -6.428 -16.892 -16.617 1 90.35 89 ALA A O 1
ATOM 694 N N . ALA A 1 90 ? -8.542 -16.808 -15.946 1 90.99 90 ALA A N 1
ATOM 695 C CA . ALA A 1 90 ? -8.725 -15.469 -16.501 1 90.99 90 ALA A CA 1
ATOM 696 C C . ALA A 1 90 ? -7.742 -14.48 -15.881 1 90.99 90 ALA A C 1
ATOM 698 O O . ALA A 1 90 ? -6.961 -13.843 -16.592 1 90.99 90 ALA A O 1
ATOM 699 N N . VAL A 1 91 ? -7.698 -14.431 -14.562 1 90.22 91 VAL A N 1
ATOM 700 C CA . VAL A 1 91 ? -6.885 -13.43 -13.88 1 90.22 91 VAL A CA 1
ATOM 701 C C . VAL A 1 91 ? -5.405 -13.776 -14.031 1 90.22 91 VAL A C 1
ATOM 703 O O . VAL A 1 91 ? -4.574 -12.891 -14.248 1 90.22 91 VAL A O 1
ATOM 706 N N . PHE A 1 92 ? -5.135 -15.034 -13.993 1 94.28 92 PHE A N 1
ATOM 707 C CA . PHE A 1 92 ? -3.746 -15.456 -14.134 1 94.28 92 PHE A CA 1
ATOM 708 C C . PHE A 1 92 ? -3.238 -15.182 -15.544 1 94.28 92 PHE A C 1
ATOM 710 O O . PHE A 1 92 ? -2.103 -14.736 -15.725 1 94.28 92 PHE A O 1
ATOM 717 N N . GLY A 1 93 ? -4.088 -15.484 -16.468 1 94.12 93 GLY A N 1
ATOM 718 C CA . GLY A 1 93 ? -3.723 -15.193 -17.845 1 94.12 93 GLY A CA 1
ATOM 719 C C . GLY A 1 93 ? -3.443 -13.722 -18.09 1 94.12 93 GLY A C 1
ATOM 720 O O . GLY A 1 93 ? -2.455 -13.373 -18.739 1 94.12 93 GLY A O 1
ATOM 721 N N . HIS A 1 94 ? -4.29 -12.912 -17.587 1 91.7 94 HIS A N 1
ATOM 722 C CA . HIS A 1 94 ? -4.088 -11.472 -17.707 1 91.7 94 HIS A CA 1
ATOM 723 C C . HIS A 1 94 ? -2.79 -11.04 -17.034 1 91.7 94 HIS A C 1
ATOM 725 O O . HIS A 1 94 ? -2.064 -10.195 -17.562 1 91.7 94 HIS A O 1
ATOM 731 N N . MET A 1 95 ? -2.594 -11.61 -15.876 1 93.04 95 MET A N 1
ATOM 732 C CA . MET A 1 95 ? -1.363 -11.304 -15.154 1 93.04 95 MET A CA 1
ATOM 733 C C . MET A 1 95 ? -0.139 -11.688 -15.978 1 93.04 95 MET A C 1
ATOM 735 O O . MET A 1 95 ? 0.803 -10.903 -16.102 1 93.04 95 MET A O 1
ATOM 739 N N . LEU A 1 96 ? -0.172 -12.828 -16.657 1 94.1 96 LEU A N 1
ATOM 740 C CA . LEU A 1 96 ? 0.943 -13.28 -17.483 1 94.1 96 LEU A CA 1
ATOM 741 C C . LEU A 1 96 ? 1.199 -12.308 -18.63 1 94.1 96 LEU A C 1
ATOM 743 O O . LEU A 1 96 ? 2.346 -11.941 -18.894 1 94.1 96 LEU A O 1
ATOM 747 N N . THR A 1 97 ? 0.123 -11.898 -19.199 1 90.84 97 THR A N 1
ATOM 748 C CA . THR A 1 97 ? 0.234 -10.954 -20.306 1 90.84 97 THR A CA 1
ATOM 749 C C . THR A 1 97 ? 0.826 -9.63 -19.831 1 90.84 97 THR A C 1
ATOM 751 O O . THR A 1 97 ? 1.617 -9.008 -20.542 1 90.84 97 THR A O 1
ATOM 754 N N . GLY A 1 98 ? 0.382 -9.24 -18.656 1 88.48 98 GLY A N 1
ATOM 755 C CA . GLY A 1 98 ? 0.93 -8.022 -18.082 1 88.48 98 GLY A CA 1
ATOM 756 C C . GLY A 1 98 ? 2.415 -8.118 -17.785 1 88.48 98 GLY A C 1
ATOM 757 O O . GLY A 1 98 ? 3.149 -7.14 -17.94 1 88.48 98 GLY A O 1
ATOM 758 N N . LEU A 1 99 ? 2.88 -9.271 -17.43 1 90.49 99 LEU A N 1
ATOM 759 C CA . LEU A 1 99 ? 4.278 -9.486 -17.072 1 90.49 99 LEU A CA 1
ATOM 760 C C . LEU A 1 99 ? 5.165 -9.474 -18.313 1 90.49 99 LEU A C 1
ATOM 762 O O . LEU A 1 99 ? 6.36 -9.182 -18.224 1 90.49 99 LEU A O 1
ATOM 766 N N . ASP A 1 100 ? 4.612 -9.731 -19.446 1 89.66 100 ASP A N 1
ATOM 767 C CA . ASP A 1 100 ? 5.356 -9.818 -20.699 1 89.66 100 ASP A CA 1
ATOM 768 C C . ASP A 1 100 ? 5.958 -8.466 -21.076 1 89.66 100 ASP A C 1
ATOM 770 O O . ASP A 1 100 ? 6.896 -8.399 -21.872 1 89.66 100 ASP A O 1
ATOM 774 N N . HIS A 1 101 ? 5.479 -7.413 -20.51 1 87.6 101 HIS A N 1
ATOM 775 C CA . HIS A 1 101 ? 5.948 -6.078 -20.863 1 87.6 101 HIS A CA 1
ATOM 776 C C . HIS A 1 101 ? 7.18 -5.694 -20.049 1 87.6 101 HIS A C 1
ATOM 778 O O . HIS A 1 101 ? 7.83 -4.687 -20.338 1 87.6 101 HIS A O 1
ATOM 784 N N . LEU A 1 102 ? 7.49 -6.483 -19.067 1 89.14 102 LEU A N 1
ATOM 785 C CA . LEU A 1 102 ? 8.642 -6.187 -18.222 1 89.14 102 LEU A CA 1
ATOM 786 C C . LEU A 1 102 ? 9.931 -6.685 -18.868 1 89.14 102 LEU A C 1
ATOM 788 O O . LEU A 1 102 ? 10.042 -7.863 -19.213 1 89.14 102 LEU A O 1
ATOM 792 N N . PRO A 1 103 ? 10.853 -5.752 -19.087 1 88.65 103 PRO A N 1
ATOM 793 C CA . PRO A 1 103 ? 12.083 -6.108 -19.798 1 88.65 103 PRO A CA 1
ATOM 794 C C . PRO A 1 103 ? 12.836 -7.259 -19.134 1 88.65 103 PRO A C 1
ATOM 796 O O . PRO A 1 103 ? 13.273 -8.19 -19.816 1 88.65 103 PRO A O 1
ATOM 799 N N . GLU A 1 104 ? 13.103 -7.155 -17.818 1 91.84 104 GLU A N 1
ATOM 800 C CA . GLU A 1 104 ? 13.795 -8.188 -17.054 1 91.84 104 GLU A CA 1
ATOM 801 C C . GLU A 1 104 ? 12.951 -8.66 -15.873 1 91.84 104 GLU A C 1
ATOM 803 O O . GLU A 1 104 ? 12.807 -7.944 -14.88 1 91.84 104 GLU A O 1
ATOM 808 N N . LEU A 1 105 ? 12.439 -9.836 -16.096 1 91.91 105 LEU A N 1
ATOM 809 C CA . LEU A 1 105 ? 11.547 -10.406 -15.092 1 91.91 105 LEU A CA 1
ATOM 810 C C . LEU A 1 105 ? 12.108 -11.715 -14.547 1 91.91 105 LEU A C 1
ATOM 812 O O . LEU A 1 105 ? 12.596 -12.552 -15.31 1 91.91 105 LEU A O 1
ATOM 816 N N . ALA A 1 106 ? 12.107 -11.843 -13.287 1 94.41 106 ALA A N 1
ATOM 817 C CA . AL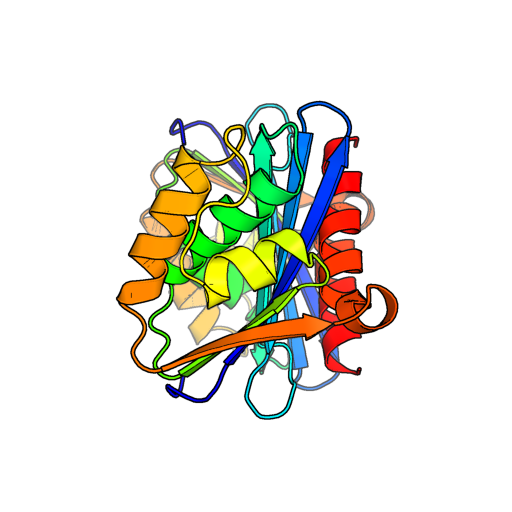A A 1 106 ? 12.4 -13.103 -12.607 1 94.41 106 ALA A CA 1
ATOM 818 C C . ALA A 1 106 ? 11.309 -13.448 -11.598 1 94.41 106 ALA A C 1
ATOM 820 O O . ALA A 1 106 ? 10.596 -12.563 -11.117 1 94.41 106 ALA A O 1
ATOM 821 N N . ILE A 1 107 ? 11.129 -14.716 -11.41 1 95.73 107 ILE A N 1
ATOM 822 C CA . ILE A 1 107 ? 10.226 -15.194 -10.369 1 95.73 107 ILE A CA 1
ATOM 823 C C . ILE A 1 107 ? 10.933 -16.244 -9.515 1 95.73 107 ILE A C 1
ATOM 825 O O . ILE A 1 107 ? 11.606 -17.133 -10.043 1 95.73 107 ILE A O 1
ATOM 829 N N . THR A 1 108 ? 10.827 -16.133 -8.227 1 97.14 108 THR A N 1
ATOM 830 C CA . THR A 1 108 ? 11.532 -17 -7.289 1 97.14 108 THR A CA 1
ATOM 831 C C . THR A 1 108 ? 10.564 -17.596 -6.271 1 97.14 108 THR A C 1
ATOM 833 O O . THR A 1 108 ? 9.686 -16.899 -5.76 1 97.14 108 THR A O 1
ATOM 836 N N . TRP A 1 109 ? 10.703 -18.887 -6.006 1 98.18 109 TRP A N 1
ATOM 837 C CA . TRP A 1 109 ? 9.961 -19.542 -4.934 1 98.18 109 TRP A CA 1
ATOM 838 C C . TRP A 1 109 ? 10.759 -19.536 -3.635 1 98.18 109 TRP A C 1
ATOM 840 O O . TRP A 1 109 ? 11.964 -19.798 -3.639 1 98.18 109 TRP A O 1
ATOM 850 N N . ILE A 1 110 ? 10.092 -19.21 -2.603 1 97.87 110 ILE A N 1
ATOM 851 C CA . ILE A 1 110 ? 10.697 -19.306 -1.279 1 97.87 110 ILE A CA 1
ATOM 852 C C . ILE A 1 110 ? 9.716 -19.962 -0.31 1 97.87 110 ILE A C 1
ATOM 854 O O . ILE A 1 110 ? 8.501 -19.908 -0.515 1 97.87 110 ILE A O 1
ATOM 858 N N . PRO A 1 111 ? 10.215 -20.666 0.767 1 97.46 111 PRO A N 1
ATOM 859 C CA . PRO A 1 111 ? 9.293 -21.194 1.776 1 97.46 111 PRO A CA 1
ATOM 860 C C . PRO A 1 111 ? 8.565 -20.093 2.543 1 97.46 111 PRO A C 1
ATOM 862 O O . PRO A 1 111 ? 9.064 -18.968 2.639 1 97.46 111 PRO A O 1
ATOM 865 N N . ARG A 1 112 ? 7.512 -20.445 3.142 1 94.46 112 ARG A N 1
ATOM 866 C CA . ARG A 1 112 ? 6.669 -19.498 3.865 1 94.46 112 ARG A CA 1
ATOM 867 C C . ARG A 1 112 ? 7.468 -18.759 4.934 1 94.46 112 ARG A C 1
ATOM 869 O O . ARG A 1 112 ? 7.275 -17.56 5.142 1 94.46 112 ARG A O 1
ATOM 876 N N . SER A 1 113 ? 8.394 -19.442 5.583 1 95.77 113 SER A N 1
ATOM 877 C CA . SER A 1 113 ? 9.187 -18.873 6.668 1 95.77 113 SER A CA 1
ATOM 878 C C . SER A 1 113 ? 10.069 -17.733 6.169 1 95.77 113 SER A C 1
ATOM 880 O O . SER A 1 113 ? 10.495 -16.882 6.953 1 95.77 113 SER A O 1
ATOM 882 N N . ARG A 1 114 ? 10.313 -17.637 4.875 1 95.69 114 ARG A N 1
ATOM 883 C CA . ARG A 1 114 ? 11.173 -16.601 4.314 1 95.69 114 ARG A CA 1
ATOM 884 C C . ARG A 1 114 ? 10.347 -15.497 3.662 1 95.69 114 ARG A C 1
ATOM 886 O O . ARG A 1 114 ? 10.9 -14.532 3.13 1 95.69 114 ARG A O 1
ATOM 893 N N . ASN A 1 115 ? 9.058 -15.661 3.617 1 96.93 115 ASN A N 1
ATOM 894 C CA . ASN A 1 115 ? 8.164 -14.656 3.051 1 96.93 115 ASN A CA 1
ATOM 895 C C . ASN A 1 115 ? 7.388 -13.919 4.139 1 96.93 115 ASN A C 1
ATOM 897 O O . ASN A 1 115 ? 6.207 -13.612 3.966 1 96.93 115 ASN A O 1
ATOM 901 N N . GLU A 1 116 ? 8.002 -13.674 5.222 1 95.48 116 GLU A N 1
ATOM 902 C CA . GLU A 1 116 ? 7.358 -13.17 6.431 1 95.48 116 GLU A CA 1
ATOM 903 C C . GLU A 1 116 ? 6.819 -11.758 6.222 1 95.48 116 GLU A C 1
ATOM 905 O O . GLU A 1 116 ? 5.743 -11.419 6.718 1 95.48 116 GLU A O 1
ATOM 910 N N . MET A 1 117 ? 7.546 -10.937 5.513 1 94.76 117 MET A N 1
ATOM 911 C CA . MET A 1 117 ? 7.124 -9.55 5.34 1 94.76 117 MET A CA 1
ATOM 912 C C . MET A 1 117 ? 5.775 -9.475 4.634 1 94.76 117 MET A C 1
ATOM 914 O O . MET A 1 117 ? 4.851 -8.82 5.119 1 94.76 117 MET A O 1
ATOM 918 N N . ALA A 1 118 ? 5.661 -10.186 3.542 1 96.2 118 ALA A N 1
ATOM 919 C CA . ALA A 1 118 ? 4.409 -10.19 2.791 1 96.2 118 ALA A CA 1
ATOM 920 C C . ALA A 1 118 ? 3.302 -10.889 3.574 1 96.2 118 ALA A C 1
ATOM 922 O O . ALA A 1 118 ? 2.143 -10.467 3.535 1 96.2 118 ALA A O 1
ATOM 923 N N . HIS A 1 119 ? 3.69 -11.938 4.301 1 95.54 119 HIS A N 1
ATOM 924 C CA . HIS A 1 119 ? 2.724 -12.663 5.119 1 95.54 119 HIS A CA 1
ATOM 925 C C . HIS A 1 119 ? 2.153 -11.771 6.217 1 95.54 119 HIS A C 1
ATOM 927 O O . HIS A 1 119 ? 0.937 -11.724 6.415 1 95.54 119 HIS A O 1
ATOM 933 N N . ARG A 1 120 ? 3.024 -11.058 6.913 1 94.92 120 ARG A N 1
ATOM 934 C CA . ARG A 1 120 ? 2.596 -10.179 7.996 1 94.92 120 ARG A CA 1
ATOM 935 C C . ARG A 1 120 ? 1.696 -9.064 7.473 1 94.92 120 ARG A C 1
ATOM 937 O O . ARG A 1 120 ? 0.705 -8.708 8.113 1 94.92 120 ARG A O 1
ATOM 944 N N . LEU A 1 121 ? 2.083 -8.497 6.389 1 95.8 121 LEU A N 1
ATOM 945 C CA . LEU A 1 121 ? 1.268 -7.442 5.795 1 95.8 121 LEU A CA 1
ATOM 946 C C . LEU A 1 121 ? -0.122 -7.961 5.445 1 95.8 121 LEU A C 1
ATOM 948 O O . LEU A 1 121 ? -1.128 -7.354 5.818 1 95.8 121 LEU A O 1
ATOM 952 N N . SER A 1 122 ? -0.201 -9.084 4.685 1 94.73 122 SER A N 1
ATOM 953 C CA . SER A 1 122 ? -1.482 -9.641 4.261 1 94.73 122 SER A CA 1
ATOM 954 C C . SER A 1 122 ? -2.36 -9.981 5.461 1 94.73 122 SER A C 1
ATOM 956 O O . SER A 1 122 ? -3.566 -9.727 5.445 1 94.73 122 SER A O 1
ATOM 958 N N . CYS A 1 123 ? -1.752 -10.511 6.501 1 93.5 123 CYS A N 1
ATOM 959 C CA . CYS A 1 123 ? -2.501 -10.88 7.697 1 93.5 123 CYS A CA 1
ATOM 960 C C . CYS A 1 123 ? -3.013 -9.642 8.424 1 93.5 123 CYS A C 1
ATOM 962 O O . CYS A 1 123 ? -4.141 -9.63 8.919 1 93.5 123 CYS A O 1
ATOM 964 N N . LEU A 1 124 ? -2.168 -8.668 8.508 1 93.8 124 LEU A N 1
ATOM 965 C CA . LEU A 1 124 ? -2.587 -7.432 9.159 1 93.8 124 LEU A CA 1
ATOM 966 C C . LEU A 1 124 ? -3.801 -6.832 8.458 1 93.8 124 LEU A C 1
ATOM 968 O O . LEU A 1 124 ? -4.797 -6.502 9.105 1 93.8 124 LEU A O 1
ATOM 972 N N . VAL A 1 125 ? -3.694 -6.679 7.157 1 92.84 125 VAL A N 1
ATOM 973 C CA . VAL A 1 125 ? -4.772 -6.056 6.395 1 92.84 125 VAL A CA 1
ATOM 974 C C . VAL A 1 125 ? -6.031 -6.914 6.486 1 92.84 125 VAL A C 1
ATOM 976 O O . VAL A 1 125 ? -7.139 -6.389 6.622 1 92.84 125 VAL A O 1
ATOM 979 N N . PHE A 1 126 ? -5.845 -8.167 6.44 1 91.86 126 PHE A N 1
ATOM 980 C CA . PHE A 1 126 ? -6.984 -9.066 6.575 1 91.86 126 PHE A CA 1
ATOM 981 C C . PHE A 1 126 ? -7.667 -8.877 7.924 1 91.86 126 PHE A C 1
ATOM 983 O O . PHE A 1 126 ? -8.896 -8.903 8.012 1 91.86 126 PHE A O 1
ATOM 990 N N . SER A 1 127 ? -6.89 -8.74 8.942 1 91.2 127 SER A N 1
ATOM 991 C CA . SER A 1 127 ? -7.445 -8.546 10.277 1 91.2 127 SER A CA 1
ATOM 992 C C . SER A 1 127 ? -8.243 -7.249 10.361 1 91.2 127 SER A C 1
ATOM 994 O O . SER A 1 127 ? -9.113 -7.104 11.222 1 91.2 127 SER A O 1
ATOM 996 N N . MET A 1 128 ? -7.925 -6.265 9.493 1 88.71 128 MET A N 1
ATOM 997 C CA . MET A 1 128 ? -8.622 -4.982 9.463 1 88.71 128 MET A CA 1
ATOM 998 C C . MET A 1 128 ? -9.983 -5.118 8.791 1 88.71 128 MET A C 1
ATOM 1000 O O . MET A 1 128 ? -10.842 -4.246 8.935 1 88.71 128 MET A O 1
ATOM 1004 N N . LEU A 1 129 ? -10.099 -6.174 7.957 1 80.84 129 LEU A N 1
ATOM 1005 C CA . LEU A 1 129 ? -11.364 -6.406 7.269 1 80.84 129 LEU A CA 1
ATOM 1006 C C . LEU A 1 129 ? -12.451 -6.824 8.253 1 80.84 129 LEU A C 1
ATOM 1008 O O . LEU A 1 129 ? -13.64 -6.636 7.989 1 80.84 129 LEU A O 1
ATOM 1012 N N . ARG A 1 130 ? -12.118 -7.473 9.337 1 67.77 130 ARG A N 1
ATOM 1013 C CA . ARG A 1 130 ? -13.031 -8.01 10.341 1 67.77 130 ARG A CA 1
ATOM 1014 C C . ARG A 1 130 ? -13.393 -6.949 11.376 1 67.77 130 ARG A C 1
ATOM 1016 O O . ARG A 1 130 ? -14.323 -7.135 12.163 1 67.77 130 ARG A O 1
ATOM 1023 N N . SER A 1 131 ? -12.614 -5.882 11.349 1 57.26 131 SER A N 1
ATOM 1024 C CA . SER A 1 131 ? -12.869 -4.925 12.421 1 57.26 131 SER A CA 1
ATOM 1025 C C . SER A 1 131 ? -13.936 -3.914 12.016 1 57.26 131 SER A C 1
ATOM 1027 O O . SER A 1 131 ? -14.071 -3.584 10.836 1 57.26 131 SER A O 1
ATOM 1029 N N . MET B 1 1 ? -13.903 1.031 -9.61 1 35.92 1 MET B N 1
ATOM 1030 C CA . MET B 1 1 ? -14.323 1.166 -8.218 1 35.92 1 MET B CA 1
ATOM 1031 C C . MET B 1 1 ? -15.355 2.278 -8.066 1 35.92 1 MET B C 1
ATOM 1033 O O . MET B 1 1 ? -15.139 3.399 -8.531 1 35.92 1 MET B O 1
ATOM 1037 N N . SER B 1 2 ? -16.575 1.928 -8.007 1 43.98 2 SER B N 1
ATOM 1038 C CA . SER B 1 2 ? -17.663 2.891 -7.879 1 43.98 2 SER B CA 1
ATOM 1039 C C . SER B 1 2 ? -17.26 4.067 -6.996 1 43.98 2 SER B C 1
ATOM 1041 O O . SER B 1 2 ? -16.567 3.887 -5.992 1 43.98 2 SER B O 1
ATOM 1043 N N . LYS B 1 3 ? -17.228 5.335 -7.608 1 51.91 3 LYS B N 1
ATOM 1044 C CA . LYS B 1 3 ? -16.877 6.657 -7.097 1 51.91 3 LYS B CA 1
ATOM 1045 C C . LYS B 1 3 ? -17.614 6.956 -5.795 1 51.91 3 LYS B C 1
ATOM 1047 O O . LYS B 1 3 ? -18.76 7.409 -5.814 1 51.91 3 LYS B O 1
ATOM 1052 N N . GLY B 1 4 ? -17.67 6.006 -4.876 1 62.23 4 GLY B N 1
ATOM 1053 C CA . GLY B 1 4 ? -18.34 6.293 -3.618 1 62.23 4 GLY B CA 1
ATOM 1054 C C . GLY B 1 4 ? -17.465 7.047 -2.634 1 62.23 4 GLY B C 1
ATOM 1055 O O . GLY B 1 4 ? -16.366 7.484 -2.981 1 62.23 4 GLY B O 1
ATOM 1056 N N . ASP B 1 5 ? -17.891 7.313 -1.423 1 86.58 5 ASP B N 1
ATOM 1057 C CA . ASP B 1 5 ? -17.264 8.001 -0.298 1 86.58 5 ASP B CA 1
ATOM 1058 C C . ASP B 1 5 ? -16.104 7.185 0.268 1 86.58 5 ASP B C 1
ATOM 1060 O O . ASP B 1 5 ? -16.216 5.969 0.432 1 86.58 5 ASP B O 1
ATOM 1064 N N . HIS B 1 6 ? -14.943 7.847 0.304 1 93.32 6 HIS B N 1
ATOM 1065 C CA . HIS B 1 6 ? -13.784 7.188 0.897 1 93.32 6 HIS B CA 1
ATOM 1066 C C . HIS B 1 6 ? -13.34 7.896 2.172 1 93.32 6 HIS B C 1
ATOM 1068 O O . HIS B 1 6 ? -13.504 9.111 2.302 1 93.32 6 HIS B O 1
ATOM 1074 N N . VAL B 1 7 ? -12.968 7.091 3.121 1 95.55 7 VAL B N 1
ATOM 1075 C CA . VAL B 1 7 ? -12.302 7.598 4.316 1 95.55 7 VAL B CA 1
ATOM 1076 C C . VAL B 1 7 ? -10.847 7.134 4.333 1 95.55 7 VAL B C 1
ATOM 1078 O O . VAL B 1 7 ? -10.566 5.945 4.169 1 95.55 7 VAL B O 1
ATOM 1081 N N . VAL B 1 8 ? -9.954 8.074 4.496 1 96.3 8 VAL B N 1
ATOM 1082 C CA . VAL B 1 8 ? -8.525 7.796 4.399 1 96.3 8 VAL B CA 1
ATOM 1083 C C . VAL B 1 8 ? -7.851 8.081 5.739 1 96.3 8 VAL B C 1
ATOM 1085 O O . VAL B 1 8 ? -7.717 9.239 6.14 1 96.3 8 VAL B O 1
ATOM 1088 N N . PHE B 1 9 ? -7.425 7.034 6.416 1 96.88 9 PHE B N 1
ATOM 1089 C CA . PHE B 1 9 ? -6.693 7.164 7.67 1 96.88 9 PHE B CA 1
ATOM 1090 C C . PHE B 1 9 ? -5.194 7.263 7.414 1 96.88 9 PHE B C 1
ATOM 1092 O O . PHE B 1 9 ? -4.644 6.501 6.616 1 96.88 9 PHE B O 1
ATOM 1099 N N . ILE B 1 10 ? -4.592 8.223 8.128 1 96.82 10 ILE B N 1
ATOM 1100 C CA . ILE B 1 10 ? -3.171 8.443 7.88 1 96.82 10 ILE B CA 1
ATOM 1101 C C . ILE B 1 10 ? -2.419 8.506 9.207 1 96.82 10 ILE B C 1
ATOM 1103 O O . ILE B 1 10 ? -2.905 9.092 10.176 1 96.82 10 ILE B O 1
ATOM 1107 N N . ASP B 1 11 ? -1.296 7.91 9.233 1 96.32 11 ASP B N 1
ATOM 1108 C CA . ASP B 1 11 ? -0.356 7.972 10.348 1 96.32 11 ASP B CA 1
ATOM 1109 C C . ASP B 1 11 ? 1.074 7.718 9.876 1 96.32 11 ASP B C 1
ATOM 1111 O O . ASP B 1 11 ? 1.287 7.128 8.814 1 96.32 11 ASP B O 1
ATOM 1115 N N . ALA B 1 12 ? 2.012 8.219 10.644 1 95.38 12 ALA B N 1
ATOM 1116 C CA . ALA B 1 12 ? 3.416 8.013 10.298 1 95.38 12 ALA B CA 1
ATOM 1117 C C . ALA B 1 12 ? 4.206 7.495 11.496 1 95.38 12 ALA B C 1
ATOM 1119 O O . ALA B 1 12 ? 3.825 7.726 12.646 1 95.38 12 ALA B O 1
ATOM 1120 N N . ALA B 1 13 ? 5.176 6.731 11.218 1 92.94 13 ALA B N 1
ATOM 1121 C CA . ALA B 1 13 ? 6.178 6.291 12.185 1 92.94 13 ALA B CA 1
ATOM 1122 C C . ALA B 1 13 ? 7.573 6.763 11.783 1 92.94 13 ALA B C 1
ATOM 1124 O O . ALA B 1 13 ? 7.899 6.815 10.595 1 92.94 13 ALA B O 1
ATOM 1125 N N . ASN B 1 14 ? 8.284 7.201 12.761 1 89.84 14 ASN B N 1
ATOM 1126 C CA . ASN B 1 14 ? 9.589 7.758 12.42 1 89.84 14 ASN B CA 1
ATOM 1127 C C . ASN B 1 14 ? 10.634 7.426 13.481 1 89.84 14 ASN B C 1
ATOM 1129 O O . ASN B 1 14 ? 10.304 7.273 14.658 1 89.84 14 ASN B O 1
ATOM 1133 N N . LYS B 1 15 ? 11.837 7.212 13.015 1 84.43 15 LYS B N 1
ATOM 1134 C CA . LYS B 1 15 ? 13.048 7.167 13.829 1 84.43 15 LYS B CA 1
ATOM 1135 C C . LYS B 1 15 ? 14.221 7.822 13.106 1 84.43 15 LYS B C 1
ATOM 1137 O O . LYS B 1 15 ? 14.673 7.329 12.071 1 84.43 15 LYS B O 1
ATOM 1142 N N . GLY B 1 16 ? 14.695 8.882 13.638 1 84.82 16 GLY B N 1
ATOM 1143 C CA . GLY B 1 16 ? 15.726 9.645 12.953 1 84.82 16 GLY B CA 1
ATOM 1144 C C . GLY B 1 16 ? 15.252 10.246 11.643 1 84.82 16 GLY B C 1
ATOM 1145 O O . GLY B 1 16 ? 14.261 10.977 11.612 1 84.82 16 GLY B O 1
ATOM 1146 N N . LEU B 1 17 ? 15.885 9.82 10.442 1 85.69 17 LEU B N 1
ATOM 1147 C CA . LEU B 1 17 ? 15.553 10.358 9.128 1 85.69 17 LEU B CA 1
ATOM 1148 C C . LEU B 1 17 ? 14.668 9.389 8.351 1 85.69 17 LEU B C 1
ATOM 1150 O O . LEU B 1 17 ? 14.231 9.696 7.24 1 85.69 17 LEU B O 1
ATOM 1154 N N . CYS B 1 18 ? 14.378 8.267 9.02 1 88.26 18 CYS B N 1
ATOM 1155 C CA . CYS B 1 18 ? 13.572 7.263 8.334 1 88.26 18 CYS B CA 1
ATOM 1156 C C . CYS B 1 18 ? 12.126 7.304 8.813 1 88.26 18 CYS B C 1
ATOM 1158 O O . CYS B 1 18 ? 11.865 7.278 10.017 1 88.26 18 CYS B O 1
ATOM 1160 N N . SER B 1 19 ? 11.279 7.477 7.83 1 91.72 19 SER B N 1
ATOM 1161 C CA . SER B 1 19 ? 9.862 7.534 8.173 1 91.72 19 SER B CA 1
ATOM 1162 C C . SER B 1 19 ? 9.032 6.659 7.239 1 91.72 19 SER B C 1
ATOM 1164 O O . SER B 1 19 ? 9.447 6.376 6.114 1 91.72 19 SER B O 1
ATOM 1166 N N . THR B 1 20 ? 7.952 6.202 7.77 1 93.05 20 THR B N 1
ATOM 1167 C CA . THR B 1 20 ? 6.913 5.545 6.985 1 93.05 20 THR B CA 1
ATOM 1168 C C . THR B 1 20 ? 5.553 6.186 7.243 1 93.05 20 THR B C 1
ATOM 1170 O O . THR B 1 20 ? 5.287 6.666 8.347 1 93.05 20 THR B O 1
ATOM 1173 N N . ALA B 1 21 ? 4.828 6.32 6.222 1 93.88 21 ALA B N 1
ATOM 1174 C CA . ALA B 1 21 ? 3.445 6.763 6.372 1 93.88 21 ALA B CA 1
ATOM 1175 C C . ALA B 1 21 ? 2.469 5.655 5.988 1 93.88 21 ALA B C 1
ATOM 1177 O O . ALA B 1 21 ? 2.59 5.056 4.917 1 93.88 21 ALA B O 1
ATOM 1178 N N . GLY B 1 22 ? 1.586 5.332 6.908 1 94.59 22 GLY B N 1
ATOM 1179 C CA . GLY B 1 22 ? 0.528 4.368 6.651 1 94.59 22 GLY B CA 1
ATOM 1180 C C . GLY B 1 22 ? -0.779 5.014 6.232 1 94.59 22 GLY B C 1
ATOM 1181 O O . GLY B 1 22 ? -1.274 5.919 6.907 1 94.59 22 GLY B O 1
ATOM 1182 N N . ILE B 1 23 ? -1.268 4.568 5.123 1 96.15 23 ILE B N 1
ATOM 1183 C CA . ILE B 1 23 ? -2.55 5.019 4.594 1 96.15 23 ILE B CA 1
ATOM 1184 C C . ILE B 1 23 ? -3.518 3.841 4.512 1 96.15 23 ILE B C 1
ATOM 1186 O O . ILE B 1 23 ? -3.212 2.82 3.893 1 96.15 23 ILE B O 1
ATOM 1190 N N . VAL B 1 24 ? -4.628 3.974 5.186 1 96.3 24 VAL B N 1
ATOM 1191 C CA . VAL B 1 24 ? -5.694 2.98 5.132 1 96.3 24 VAL B CA 1
ATOM 1192 C C . VAL B 1 24 ? -6.956 3.607 4.543 1 96.3 24 VAL B C 1
ATOM 1194 O O . VAL B 1 24 ? -7.467 4.599 5.069 1 96.3 24 VAL B O 1
ATOM 1197 N N . ILE B 1 25 ? -7.428 3.039 3.464 1 95.27 25 ILE B N 1
ATOM 1198 C CA . ILE B 1 25 ? -8.595 3.574 2.772 1 95.27 25 ILE B CA 1
ATOM 1199 C C . ILE B 1 25 ? -9.794 2.655 2.995 1 95.27 25 ILE B C 1
ATOM 1201 O O . ILE B 1 25 ? -9.72 1.453 2.729 1 95.27 25 ILE B O 1
ATOM 1205 N N . THR B 1 26 ? -10.851 3.25 3.483 1 93.82 26 THR B N 1
ATOM 1206 C CA . THR B 1 26 ? -12.093 2.504 3.653 1 93.82 26 THR B CA 1
ATOM 1207 C C . THR B 1 26 ? -13.196 3.081 2.769 1 93.82 26 THR B C 1
ATOM 1209 O O . THR B 1 26 ? -13.141 4.25 2.383 1 93.82 26 THR B O 1
ATOM 1212 N N . ASN B 1 27 ? -14.122 2.236 2.433 1 90.54 27 ASN B N 1
ATOM 1213 C CA . ASN B 1 27 ? -15.302 2.718 1.723 1 90.54 27 ASN B CA 1
ATOM 1214 C C . ASN B 1 27 ? -16.366 3.233 2.689 1 90.54 27 ASN B C 1
ATOM 1216 O O . ASN B 1 27 ? -16.108 3.374 3.885 1 90.54 27 ASN B O 1
ATOM 1220 N N . SER B 1 28 ? -17.507 3.509 2.139 1 86.69 28 SER B N 1
ATOM 1221 C CA . SER B 1 28 ? -18.58 4.121 2.915 1 86.69 28 SER B CA 1
ATOM 1222 C C . SER B 1 28 ? -19.098 3.169 3.988 1 86.69 28 SER B C 1
ATOM 1224 O O . SER B 1 28 ? -19.693 3.604 4.976 1 86.69 28 SER B O 1
ATOM 1226 N N . GLU B 1 29 ? -18.857 1.892 3.838 1 86.58 29 GLU B N 1
ATOM 1227 C CA . GLU B 1 29 ? -19.311 0.897 4.806 1 86.58 29 GLU B CA 1
ATOM 1228 C C . GLU B 1 29 ? -18.234 0.612 5.849 1 86.58 29 GLU B C 1
ATOM 1230 O O . GLU B 1 29 ? -18.421 -0.235 6.725 1 86.58 29 GLU B O 1
ATOM 1235 N N . GLY B 1 30 ? -17.144 1.281 5.721 1 87.88 30 GLY B N 1
ATOM 1236 C CA . GLY B 1 30 ? -16.075 1.11 6.692 1 87.88 30 GLY B CA 1
ATOM 1237 C C . GLY B 1 30 ? -15.159 -0.056 6.372 1 87.88 30 GLY B C 1
ATOM 1238 O O . GLY B 1 30 ? -14.288 -0.406 7.171 1 87.88 30 GLY B O 1
ATOM 1239 N N . MET B 1 31 ? -15.355 -0.63 5.218 1 87.94 31 MET B N 1
ATOM 1240 C CA . MET B 1 31 ? -14.522 -1.76 4.816 1 87.94 31 MET B CA 1
ATOM 1241 C C . MET B 1 31 ? -13.211 -1.278 4.202 1 87.94 31 MET B C 1
ATOM 1243 O O . MET B 1 31 ? -13.212 -0.399 3.339 1 87.94 31 MET B O 1
ATOM 1247 N N . VAL B 1 32 ? -12.125 -1.885 4.688 1 91.93 32 VAL B N 1
ATOM 1248 C CA . VAL B 1 32 ? -10.822 -1.54 4.128 1 91.93 32 VAL B CA 1
ATOM 1249 C C . VAL B 1 32 ? -10.757 -1.97 2.665 1 91.93 32 VAL B C 1
ATOM 1251 O O . VAL B 1 32 ? -11.065 -3.118 2.335 1 91.93 32 VAL B O 1
ATOM 1254 N N . VAL B 1 33 ? -10.357 -1.054 1.83 1 90.38 33 VAL B N 1
ATOM 1255 C CA . VAL B 1 33 ? -10.303 -1.337 0.399 1 90.38 33 VAL B CA 1
ATOM 1256 C C . VAL B 1 33 ? -8.848 -1.42 -0.056 1 90.38 33 VAL B C 1
ATOM 1258 O O . VAL B 1 33 ? -8.521 -2.175 -0.975 1 90.38 33 VAL B O 1
ATOM 1261 N N . GLU B 1 34 ? -8.028 -0.6 0.579 1 91.55 34 GLU B N 1
ATOM 1262 C CA . GLU B 1 34 ? -6.637 -0.482 0.149 1 91.55 34 GLU B CA 1
ATOM 1263 C C . GLU B 1 34 ? -5.757 0.06 1.272 1 91.55 34 GLU B C 1
ATOM 1265 O O . GLU B 1 34 ? -6.202 0.883 2.074 1 91.55 34 GLU B O 1
ATOM 1270 N N . VAL B 1 35 ? -4.546 -0.462 1.328 1 93.8 35 VAL B N 1
ATOM 1271 C CA . VAL B 1 35 ? -3.56 0.146 2.216 1 93.8 35 VAL B CA 1
ATOM 1272 C C . VAL B 1 35 ? -2.277 0.439 1.44 1 93.8 35 VAL B C 1
ATOM 1274 O O . VAL B 1 35 ? -1.983 -0.222 0.441 1 93.8 35 VAL B O 1
ATOM 1277 N N . PHE B 1 36 ? -1.63 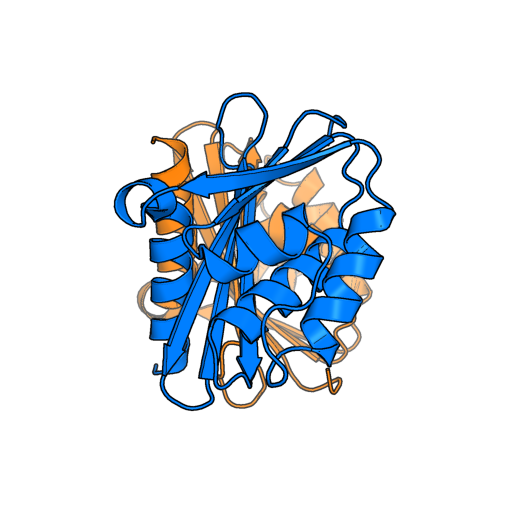1.452 1.952 1 92.39 36 PHE B N 1
ATOM 1278 C CA . PHE B 1 36 ? -0.402 1.884 1.297 1 92.39 36 PHE B CA 1
ATOM 1279 C C . PHE B 1 36 ? 0.58 2.459 2.311 1 92.39 36 PHE B C 1
ATOM 1281 O O . PHE B 1 36 ? 0.174 3.111 3.275 1 92.39 36 PHE B O 1
ATOM 1288 N N . SER B 1 37 ? 1.836 2.11 2.107 1 92.76 37 SER B N 1
ATOM 1289 C CA . SER B 1 37 ? 2.89 2.751 2.887 1 92.76 37 SER B CA 1
ATOM 1290 C C . SER B 1 37 ? 4.179 2.869 2.082 1 92.76 37 SER B C 1
ATOM 1292 O O . SER B 1 37 ? 4.525 1.966 1.317 1 92.76 37 SER B O 1
ATOM 1294 N N . VAL B 1 38 ? 4.803 3.936 2.229 1 87.22 38 VAL B N 1
ATOM 129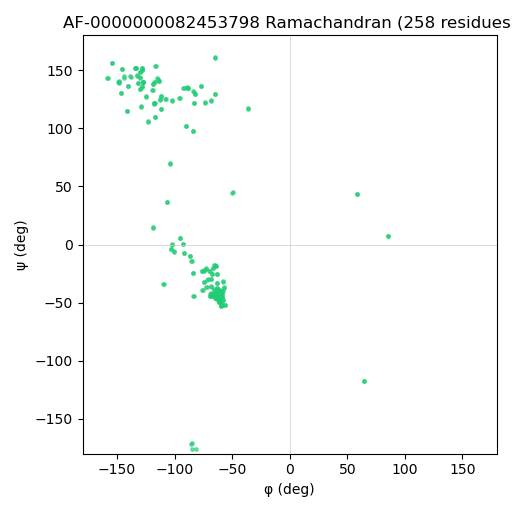5 C CA . VAL B 1 38 ? 6.058 4.191 1.529 1 87.22 38 VAL B CA 1
ATOM 1296 C C . VAL B 1 38 ? 7.098 4.725 2.511 1 87.22 38 VAL B C 1
ATOM 1298 O O . VAL B 1 38 ? 6.755 5.418 3.472 1 87.22 38 VAL B O 1
ATOM 1301 N N . ARG B 1 39 ? 8.248 4.364 2.272 1 88.65 39 ARG B N 1
ATOM 1302 C CA . ARG B 1 39 ? 9.365 4.914 3.033 1 88.65 39 ARG B CA 1
ATOM 1303 C C . ARG B 1 39 ? 9.71 6.322 2.559 1 88.65 39 ARG B C 1
ATOM 1305 O O . ARG B 1 39 ? 9.718 6.593 1.356 1 88.65 39 ARG B O 1
ATOM 1312 N N . PHE B 1 40 ? 9.921 7.134 3.538 1 86.57 40 PHE B N 1
ATOM 1313 C CA . PHE B 1 40 ? 10.33 8.506 3.26 1 86.57 40 PHE B CA 1
ATOM 1314 C C . PHE B 1 40 ? 11.558 8.882 4.081 1 86.57 40 PHE B C 1
ATOM 1316 O O . PHE B 1 40 ? 11.742 8.386 5.195 1 86.57 40 PHE B O 1
ATOM 1323 N N . GLU B 1 41 ? 12.377 9.665 3.43 1 87.93 41 GLU B N 1
ATOM 1324 C CA . GLU B 1 41 ? 13.371 10.361 4.242 1 87.93 41 GLU B CA 1
ATOM 1325 C C . GLU B 1 41 ? 12.797 11.646 4.834 1 87.93 41 GLU B C 1
ATOM 1327 O O . GLU B 1 41 ? 12.747 12.677 4.161 1 87.93 41 GLU B O 1
ATOM 1332 N N . ALA B 1 42 ? 12.379 11.573 6.032 1 87.93 42 ALA B N 1
ATOM 1333 C CA . ALA B 1 42 ? 11.752 12.702 6.715 1 87.93 42 ALA B CA 1
ATOM 1334 C C . ALA B 1 42 ? 12.076 12.69 8.206 1 87.93 42 ALA B C 1
ATOM 1336 O O . ALA B 1 42 ? 11.955 11.656 8.866 1 87.93 42 ALA B O 1
ATOM 1337 N N . LYS B 1 43 ? 12.494 13.822 8.646 1 84.36 43 LYS B N 1
ATOM 1338 C CA . LYS B 1 43 ? 12.824 13.955 10.062 1 84.36 43 LYS B CA 1
ATOM 1339 C C . LYS B 1 43 ? 11.562 14.024 10.917 1 84.36 43 LYS B C 1
ATOM 1341 O O . LYS B 1 43 ? 11.54 13.522 12.042 1 84.36 43 LYS B O 1
ATOM 1346 N N . PHE B 1 44 ? 10.528 14.604 10.318 1 87.08 44 PHE B N 1
ATOM 1347 C CA . PHE B 1 44 ? 9.307 14.812 11.087 1 87.08 44 PHE B CA 1
ATOM 1348 C C . PHE B 1 44 ? 8.147 14.029 10.483 1 87.08 44 PHE B C 1
ATOM 1350 O O . PHE B 1 44 ? 7.998 13.973 9.261 1 87.08 44 PHE B O 1
ATOM 1357 N N . PRO B 1 45 ? 7.32 13.436 11.38 1 88.43 45 PRO B N 1
ATOM 1358 C CA . PRO B 1 45 ? 6.186 12.637 10.908 1 88.43 45 PRO B CA 1
ATOM 1359 C C . PRO B 1 45 ? 5.234 13.431 10.017 1 88.43 45 PRO B C 1
ATOM 1361 O O . PRO B 1 45 ? 4.675 12.885 9.063 1 88.43 45 PRO B O 1
ATOM 1364 N N . LEU B 1 46 ? 5.154 14.724 10.308 1 91.58 46 LEU B N 1
ATOM 1365 C CA . LEU B 1 46 ? 4.278 15.591 9.528 1 91.58 46 LEU B CA 1
ATOM 1366 C C . LEU B 1 46 ? 4.694 15.606 8.061 1 91.58 46 LEU B C 1
ATOM 1368 O O . LEU B 1 46 ? 3.842 15.621 7.17 1 91.58 46 LEU B O 1
ATOM 1372 N N . LYS B 1 47 ? 5.942 15.627 7.819 1 91.88 47 LYS B N 1
ATOM 1373 C CA . LYS B 1 47 ? 6.456 15.632 6.453 1 91.88 47 LYS B CA 1
ATOM 1374 C C . LYS B 1 47 ? 6.096 14.34 5.725 1 91.88 47 LYS B C 1
ATOM 1376 O O . LYS B 1 47 ? 5.646 14.373 4.578 1 91.88 47 LYS B O 1
ATOM 1381 N N . ALA B 1 48 ? 6.272 13.202 6.407 1 92.26 48 ALA B N 1
ATOM 1382 C CA . ALA B 1 48 ? 5.946 11.902 5.826 1 92.26 48 ALA B CA 1
ATOM 1383 C C . ALA B 1 48 ? 4.456 11.801 5.508 1 92.26 48 ALA B C 1
ATOM 1385 O O . ALA B 1 48 ? 4.075 11.346 4.427 1 92.26 48 ALA B O 1
ATOM 1386 N N . GLU B 1 49 ? 3.611 12.186 6.404 1 93.37 49 GLU B N 1
ATOM 1387 C CA . GLU B 1 49 ? 2.166 12.172 6.198 1 93.37 49 GLU B CA 1
ATOM 1388 C C . GLU B 1 49 ? 1.765 13.071 5.032 1 93.37 49 GLU B C 1
ATOM 1390 O O . GLU B 1 49 ? 0.913 12.702 4.222 1 93.37 49 GLU B O 1
ATOM 1395 N N . SER B 1 50 ? 2.409 14.238 4.943 1 93.2 50 SER B N 1
ATOM 1396 C CA . SER B 1 50 ? 2.109 15.183 3.871 1 93.2 50 SER B CA 1
ATOM 1397 C C . SER B 1 50 ? 2.474 14.605 2.508 1 93.2 50 SER B C 1
ATOM 1399 O O . SER B 1 50 ? 1.695 14.704 1.558 1 93.2 50 SER B O 1
ATOM 1401 N N . TRP B 1 51 ? 3.609 14.019 2.489 1 89.59 51 TRP B N 1
ATOM 1402 C CA . TRP B 1 51 ? 4.049 13.388 1.249 1 89.59 51 TRP B CA 1
ATOM 1403 C C . TRP B 1 51 ? 3.096 12.269 0.841 1 89.59 51 TRP B C 1
ATOM 1405 O O . TRP B 1 51 ? 2.726 12.157 -0.33 1 89.59 51 TRP B O 1
ATOM 1415 N N . ALA B 1 52 ? 2.761 11.452 1.786 1 90.65 52 ALA B N 1
ATOM 1416 C CA . ALA B 1 52 ? 1.874 10.323 1.516 1 90.65 52 ALA B CA 1
ATOM 1417 C C . ALA B 1 52 ? 0.53 10.799 0.973 1 90.65 52 ALA B C 1
ATOM 1419 O O . ALA B 1 52 ? 0.021 10.253 -0.008 1 90.65 52 ALA B O 1
ATOM 1420 N N . LEU B 1 53 ? -0.017 11.792 1.592 1 90.03 53 LEU B N 1
ATOM 1421 C CA . LEU B 1 53 ? -1.302 12.325 1.153 1 90.03 53 LEU B CA 1
ATOM 1422 C C . LEU B 1 53 ? -1.184 12.96 -0.229 1 90.03 53 LEU B C 1
ATOM 1424 O O . LEU B 1 53 ? -2.044 12.752 -1.087 1 90.03 53 LEU B O 1
ATOM 1428 N N . PHE B 1 54 ? -0.118 13.712 -0.461 1 86.53 54 PHE B N 1
ATOM 1429 C CA . PHE B 1 54 ? 0.124 14.34 -1.754 1 86.53 54 PHE B CA 1
ATOM 1430 C C . PHE B 1 54 ? 0.179 13.295 -2.862 1 86.53 54 PHE B C 1
ATOM 1432 O O . PHE B 1 54 ? -0.501 13.427 -3.881 1 86.53 54 PHE B O 1
ATOM 1439 N N . HIS B 1 55 ? 0.915 12.296 -2.61 1 83.74 55 HIS B N 1
ATOM 1440 C CA . HIS B 1 55 ? 1.105 11.251 -3.61 1 83.74 55 HIS B CA 1
ATOM 1441 C C . HIS B 1 55 ? -0.184 10.47 -3.842 1 83.74 55 HIS B C 1
ATOM 1443 O O . HIS B 1 55 ? -0.566 10.222 -4.988 1 83.74 55 HIS B O 1
ATOM 1449 N N . HIS B 1 56 ? -0.891 10.103 -2.819 1 85.24 56 HIS B N 1
ATOM 1450 C CA . HIS B 1 56 ? -2.072 9.256 -2.936 1 85.24 56 HIS B CA 1
ATOM 1451 C C . HIS B 1 56 ? -3.234 10.015 -3.568 1 85.24 56 HIS B C 1
ATOM 1453 O O . HIS B 1 56 ? -4.068 9.422 -4.256 1 85.24 56 HIS B O 1
ATOM 1459 N N . CYS B 1 57 ? -3.3 11.271 -3.373 1 82.84 57 CYS B N 1
ATOM 1460 C CA . CYS B 1 57 ? -4.357 12.079 -3.972 1 82.84 57 CYS B CA 1
ATOM 1461 C C . CYS B 1 57 ? -4.18 12.175 -5.482 1 82.84 57 CYS B C 1
ATOM 1463 O O . CYS B 1 57 ? -5.157 12.332 -6.217 1 82.84 57 CYS B O 1
ATOM 1465 N N . ARG B 1 58 ? -2.989 11.974 -5.915 1 80.63 58 ARG B N 1
ATOM 1466 C CA . ARG B 1 58 ? -2.701 12.106 -7.339 1 80.63 58 ARG B CA 1
ATOM 1467 C C . ARG B 1 58 ? -3.035 10.819 -8.086 1 80.63 58 ARG B C 1
ATOM 1469 O O . ARG B 1 58 ? -3.367 10.852 -9.273 1 80.63 58 ARG B O 1
A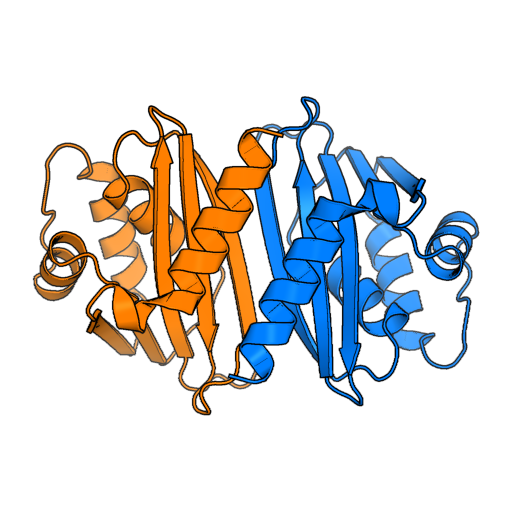TOM 1476 N N . ILE B 1 59 ? -3.011 9.74 -7.359 1 77.46 59 ILE B N 1
ATOM 1477 C CA . ILE B 1 59 ? -3.186 8.469 -8.055 1 77.46 59 ILE B CA 1
ATOM 1478 C C . ILE B 1 59 ? -4.626 7.986 -7.894 1 77.46 59 ILE B C 1
ATOM 1480 O O . ILE B 1 59 ? -5.017 6.975 -8.48 1 77.46 59 ILE B O 1
ATOM 1484 N N . HIS B 1 60 ? -5.314 8.729 -7.082 1 83.68 60 HIS B N 1
ATOM 1485 C CA . HIS B 1 60 ? -6.72 8.387 -6.899 1 83.68 60 HIS B CA 1
ATOM 1486 C C . HIS B 1 60 ? -7.629 9.488 -7.434 1 83.68 60 HIS B C 1
ATOM 1488 O O . HIS B 1 60 ? -7.308 10.673 -7.321 1 83.68 60 HIS B O 1
ATOM 1494 N N . ASP B 1 61 ? -8.691 9.076 -7.998 1 82.88 61 ASP B N 1
ATOM 1495 C CA . ASP B 1 61 ? -9.702 10.01 -8.484 1 82.88 61 ASP B CA 1
ATOM 1496 C C . ASP B 1 61 ? -10.909 10.048 -7.549 1 82.88 61 ASP B C 1
ATOM 1498 O O . ASP B 1 61 ? -12.031 9.751 -7.963 1 82.88 61 ASP B O 1
ATOM 1502 N N . TRP B 1 62 ? -10.659 10.593 -6.41 1 85.92 62 TRP B N 1
ATOM 1503 C CA . TRP B 1 62 ? -11.725 10.633 -5.415 1 85.92 62 TRP B CA 1
ATOM 1504 C C . TRP B 1 62 ? -12.669 11.803 -5.674 1 85.92 62 TRP B C 1
ATOM 1506 O O . TRP B 1 62 ? -12.224 12.911 -5.982 1 85.92 62 TRP B O 1
ATOM 1516 N N . SER B 1 63 ? -13.982 11.512 -5.711 1 86.85 63 SER B N 1
ATOM 1517 C CA . SER B 1 63 ? -14.979 12.576 -5.77 1 86.85 63 SER B CA 1
ATOM 1518 C C . SER B 1 63 ? -15.294 13.117 -4.379 1 86.85 63 SER B C 1
ATOM 1520 O O . SER B 1 63 ? -15.432 14.328 -4.195 1 86.85 63 SER B O 1
ATOM 1522 N N . ASN B 1 64 ? -15.463 12.232 -3.422 1 91.58 64 ASN B N 1
ATOM 1523 C CA . ASN B 1 64 ? -15.693 12.542 -2.015 1 91.58 64 ASN B CA 1
ATOM 1524 C C . ASN B 1 64 ? -14.739 11.771 -1.108 1 91.58 64 ASN B C 1
ATOM 1526 O O . ASN B 1 64 ? -14.714 10.54 -1.13 1 91.58 64 ASN B O 1
ATOM 1530 N N . VAL B 1 65 ? -13.938 12.574 -0.376 1 94.13 65 VAL B N 1
ATOM 1531 C CA . VAL B 1 65 ? -12.958 11.898 0.468 1 94.13 65 VAL B CA 1
ATOM 1532 C C . VAL B 1 65 ? -12.848 12.617 1.81 1 94.13 65 VAL B C 1
ATOM 1534 O O . VAL B 1 65 ? -12.907 13.847 1.869 1 94.13 65 VAL B O 1
ATOM 1537 N N . ASN B 1 66 ? -12.809 11.855 2.896 1 95.79 66 ASN B N 1
ATOM 1538 C CA . ASN B 1 66 ? -12.511 12.348 4.236 1 95.79 66 ASN B CA 1
ATOM 1539 C C . ASN B 1 66 ? -11.164 11.833 4.736 1 95.79 66 ASN B C 1
ATOM 1541 O O . ASN B 1 66 ? -10.975 10.625 4.892 1 95.79 66 ASN B O 1
ATOM 1545 N N . PHE B 1 67 ? -10.256 12.757 4.959 1 95.94 67 PHE B N 1
ATOM 1546 C CA . PHE B 1 67 ? -8.964 12.394 5.531 1 95.94 67 PHE B CA 1
ATOM 1547 C C . PHE B 1 67 ? -9.017 12.429 7.053 1 95.94 67 PHE B C 1
ATOM 1549 O O . PHE B 1 67 ? -9.563 13.366 7.639 1 95.94 67 PHE B O 1
ATOM 1556 N N . VAL B 1 68 ? -8.47 11.405 7.674 1 96.95 68 VAL B N 1
ATOM 1557 C CA . VAL B 1 68 ? -8.524 11.277 9.126 1 96.95 68 VAL B CA 1
ATOM 1558 C C . VAL B 1 68 ? -7.111 11.125 9.685 1 96.95 68 VAL B C 1
ATOM 1560 O O . VAL B 1 68 ? -6.34 10.282 9.219 1 96.95 68 VAL B O 1
ATOM 1563 N N . SER B 1 69 ? -6.77 11.936 10.634 1 96.94 69 SER B N 1
ATOM 1564 C CA . SER B 1 69 ? -5.431 11.921 11.214 1 96.94 69 SER B CA 1
ATOM 1565 C C . SER B 1 69 ? -5.469 12.263 12.7 1 96.94 69 SER B C 1
ATOM 1567 O O . SER B 1 69 ? -6.357 12.988 13.153 1 96.94 69 SER B O 1
ATOM 1569 N N . ASP B 1 70 ? -4.536 11.753 13.434 1 97.28 70 ASP B N 1
ATOM 1570 C CA . ASP B 1 70 ? -4.428 12.123 14.842 1 97.28 70 ASP B CA 1
ATOM 1571 C C . ASP B 1 70 ? -3.422 13.255 15.036 1 97.28 70 ASP B C 1
ATOM 1573 O O . ASP B 1 70 ? -3.073 13.595 16.169 1 97.28 70 ASP B O 1
ATOM 1577 N N . CYS B 1 71 ? -2.924 13.766 13.989 1 94.84 71 CYS B N 1
ATOM 1578 C CA . CYS B 1 71 ? -2.008 14.901 14.033 1 94.84 71 CYS B CA 1
ATOM 1579 C C . CYS B 1 71 ? -2.77 16.219 13.967 1 94.84 71 CYS B C 1
ATOM 1581 O O . CYS B 1 71 ? -3.095 16.699 12.88 1 94.84 71 CYS B O 1
ATOM 1583 N N . GLN B 1 72 ? -2.911 16.831 15.104 1 95.24 72 GLN B N 1
ATOM 1584 C CA . GLN B 1 72 ? -3.728 18.036 15.2 1 95.24 72 GLN B CA 1
ATOM 1585 C C . GLN B 1 72 ? -3.144 19.166 14.357 1 95.24 72 GLN B C 1
ATOM 1587 O O . GLN B 1 72 ? -3.883 19.921 13.724 1 95.24 72 GLN B O 1
ATOM 1592 N N . ILE B 1 73 ? -1.884 19.267 14.31 1 94.31 73 ILE B N 1
ATOM 1593 C CA . ILE B 1 73 ? -1.197 20.312 13.56 1 94.31 73 ILE B CA 1
ATOM 1594 C C . ILE B 1 73 ? -1.501 20.163 12.07 1 94.31 73 ILE B C 1
ATOM 1596 O O . ILE B 1 73 ? -1.798 21.147 11.39 1 94.31 73 ILE B O 1
ATOM 1600 N N . SER B 1 74 ? -1.462 18.981 11.596 1 94.41 74 SER B N 1
ATOM 1601 C CA . SER B 1 74 ? -1.77 18.709 10.195 1 94.41 74 SER B CA 1
ATOM 1602 C C . SER B 1 74 ? -3.227 19.025 9.878 1 94.41 74 SER B C 1
ATOM 1604 O O . SER B 1 74 ? -3.523 19.662 8.864 1 94.41 74 SER B O 1
ATOM 1606 N N . VAL B 1 75 ? -4.12 18.58 10.736 1 96.24 75 VAL B N 1
ATOM 1607 C CA . VAL B 1 75 ? -5.553 18.765 10.533 1 96.24 75 VAL B CA 1
ATOM 1608 C C . VAL B 1 75 ? -5.879 20.256 10.476 1 96.24 75 VAL B C 1
ATOM 1610 O O . VAL B 1 75 ? -6.579 20.71 9.567 1 96.24 75 VAL B O 1
ATOM 1613 N N . LEU B 1 76 ? -5.358 20.997 11.408 1 96.09 76 LEU B N 1
ATOM 1614 C CA . LEU B 1 76 ? -5.614 22.432 11.455 1 96.09 76 LEU B CA 1
ATOM 1615 C C . LEU B 1 76 ? -5.03 23.129 10.231 1 96.09 76 LEU B C 1
ATOM 1617 O O . LEU B 1 76 ? -5.652 24.034 9.67 1 96.09 76 LEU B O 1
ATOM 1621 N N . GLY B 1 77 ? -3.829 22.738 9.846 1 95.45 77 GLY B N 1
ATOM 1622 C CA . GLY B 1 77 ? -3.204 23.309 8.664 1 95.45 77 GLY B CA 1
ATOM 1623 C C . GLY B 1 77 ? -4.022 23.112 7.401 1 95.45 77 GLY B C 1
ATOM 1624 O O . GLY B 1 77 ? -4.193 24.045 6.614 1 95.45 77 GLY B O 1
ATOM 1625 N N . ILE B 1 78 ? -4.574 21.944 7.215 1 94.91 78 ILE B N 1
ATOM 1626 C CA . ILE B 1 78 ? -5.378 21.63 6.038 1 94.91 78 ILE B CA 1
ATOM 1627 C C . ILE B 1 78 ? -6.689 22.41 6.086 1 94.91 78 ILE B C 1
ATOM 1629 O O . ILE B 1 78 ? -7.096 23.015 5.091 1 94.91 78 ILE B O 1
ATOM 1633 N N . LYS B 1 79 ? -7.324 22.444 7.25 1 95.29 79 LYS B N 1
ATOM 1634 C CA . LYS B 1 79 ? -8.602 23.133 7.403 1 95.29 79 LYS B CA 1
ATOM 1635 C C . LYS B 1 79 ? -8.462 24.624 7.113 1 95.29 79 LYS B C 1
ATOM 1637 O O . LYS B 1 79 ? -9.334 25.225 6.483 1 95.29 79 LYS B O 1
ATOM 1642 N N . SER B 1 80 ? -7.381 25.158 7.556 1 95.63 80 SER B N 1
ATOM 1643 C CA . SER B 1 80 ? -7.194 26.598 7.411 1 95.63 80 SER B CA 1
ATOM 1644 C C . SER B 1 80 ? -6.457 26.932 6.119 1 95.63 80 SER B C 1
ATOM 1646 O O . SER B 1 80 ? -6.279 28.106 5.785 1 95.63 80 SER B O 1
ATOM 1648 N N . HIS B 1 81 ? -6.004 25.918 5.479 1 94.44 81 HIS B N 1
ATOM 1649 C CA . HIS B 1 81 ? -5.205 26.065 4.268 1 94.44 81 HIS B CA 1
ATOM 1650 C C . HIS B 1 81 ? -3.951 26.893 4.531 1 94.44 81 HIS B C 1
ATOM 1652 O O . HIS B 1 81 ? -3.639 27.812 3.772 1 94.44 81 HIS B O 1
ATOM 1658 N N . LYS B 1 82 ? -3.315 26.573 5.695 1 94.14 82 LYS B N 1
ATOM 1659 C CA . LYS B 1 82 ? -2.087 27.248 6.107 1 94.14 82 LYS B CA 1
ATOM 1660 C C . LYS B 1 82 ? -0.991 26.24 6.442 1 94.14 82 LYS B C 1
ATOM 1662 O O . LYS B 1 82 ? -1.256 25.214 7.072 1 94.14 82 LYS B O 1
ATOM 1667 N N . VAL B 1 83 ? 0.14 26.552 6.059 1 91.55 83 VAL B N 1
ATOM 1668 C CA . VAL B 1 83 ? 1.3 25.722 6.368 1 91.55 83 VAL B CA 1
ATOM 1669 C C . VAL B 1 83 ? 1.666 25.875 7.843 1 91.55 83 VAL B C 1
ATOM 1671 O O . VAL B 1 83 ? 1.936 26.984 8.31 1 91.55 83 VAL B O 1
ATOM 1674 N N . PRO B 1 84 ? 1.691 24.795 8.565 1 88.16 84 PRO B N 1
ATOM 1675 C CA . PRO B 1 84 ? 1.876 24.899 10.015 1 88.16 84 PRO B CA 1
ATOM 1676 C C . PRO B 1 84 ? 3.322 25.2 10.404 1 88.16 84 PRO B C 1
ATOM 1678 O O . PRO B 1 84 ? 3.571 25.786 11.461 1 88.16 84 PRO B O 1
ATOM 1681 N N . ASP B 1 85 ? 4.257 24.583 9.698 1 83.82 85 ASP B N 1
ATOM 1682 C CA . ASP B 1 85 ? 5.651 24.685 10.12 1 83.82 85 ASP B CA 1
ATOM 1683 C C . ASP B 1 85 ? 6.575 24.887 8.922 1 83.82 85 ASP B C 1
ATOM 1685 O O . ASP B 1 85 ? 6.347 24.317 7.853 1 83.82 85 ASP B O 1
ATOM 1689 N N . TRP B 1 86 ? 7.61 25.679 9.195 1 82.19 86 TRP B N 1
ATOM 1690 C CA . TRP B 1 86 ? 8.542 26.007 8.121 1 82.19 86 TRP B CA 1
ATOM 1691 C C . TRP B 1 86 ? 9.328 24.775 7.687 1 82.19 86 TRP B C 1
ATOM 1693 O O . TRP B 1 86 ? 9.737 24.668 6.528 1 82.19 86 TRP B O 1
ATOM 1703 N N . THR B 1 87 ? 9.467 23.817 8.571 1 82.45 87 THR B N 1
ATOM 1704 C CA . THR B 1 87 ? 10.265 22.634 8.272 1 82.45 87 THR B CA 1
ATOM 1705 C C . THR B 1 87 ? 9.543 21.731 7.276 1 82.45 87 THR B C 1
ATOM 1707 O O . THR B 1 87 ? 10.175 20.936 6.578 1 82.45 87 THR B O 1
ATOM 1710 N N . THR B 1 88 ? 8.211 21.908 7.185 1 87.68 88 THR B N 1
ATOM 1711 C CA . THR B 1 88 ? 7.421 21.06 6.298 1 87.68 88 THR B CA 1
ATOM 1712 C C . THR B 1 88 ? 6.724 21.897 5.229 1 87.68 88 THR B C 1
ATOM 1714 O O . THR B 1 88 ? 5.905 21.381 4.466 1 87.68 88 THR B O 1
ATOM 1717 N N . ALA B 1 89 ? 7.104 23.114 5.053 1 90.45 89 ALA B N 1
ATOM 1718 C CA . ALA B 1 89 ? 6.361 24.083 4.251 1 90.45 89 ALA B CA 1
ATOM 1719 C C . ALA B 1 89 ? 6.242 23.619 2.802 1 90.45 89 ALA B C 1
ATOM 1721 O O . ALA B 1 89 ? 5.156 23.661 2.218 1 90.45 89 ALA B O 1
ATOM 1722 N N . ALA B 1 90 ? 7.329 23.244 2.232 1 91.14 90 ALA B N 1
ATOM 1723 C CA . ALA B 1 90 ? 7.327 22.874 0.819 1 91.14 90 ALA B CA 1
ATOM 1724 C C . ALA B 1 90 ? 6.379 21.707 0.559 1 91.14 90 ALA B C 1
ATOM 1726 O O . ALA B 1 90 ? 5.457 21.817 -0.253 1 91.14 90 ALA B O 1
ATOM 1727 N N . VAL B 1 91 ? 6.535 20.639 1.324 1 90.43 91 VAL B N 1
ATOM 1728 C CA . VAL B 1 91 ? 5.764 19.427 1.066 1 90.43 91 VAL B CA 1
ATOM 1729 C C . VAL B 1 91 ? 4.308 19.645 1.471 1 90.43 91 VAL B C 1
ATOM 1731 O O . VAL B 1 91 ? 3.39 19.211 0.77 1 90.43 91 VAL B O 1
ATOM 1734 N N . PHE B 1 92 ? 4.136 20.366 2.527 1 94.37 92 PHE B N 1
ATOM 1735 C CA . PHE B 1 92 ? 2.777 20.631 2.984 1 94.37 92 PHE B CA 1
ATOM 1736 C C . PHE B 1 92 ? 2.041 21.533 2 1 94.37 92 PHE B C 1
ATOM 1738 O O . PHE B 1 92 ? 0.863 21.316 1.711 1 94.37 92 PHE B O 1
ATOM 1745 N N . GLY B 1 93 ? 2.767 22.501 1.551 1 94.22 93 GLY B N 1
ATOM 1746 C CA . GLY B 1 93 ? 2.177 23.379 0.553 1 94.22 93 GLY B CA 1
ATOM 1747 C C . GLY B 1 93 ? 1.756 22.65 -0.709 1 94.22 93 GLY B C 1
ATOM 1748 O O . GLY B 1 93 ? 0.658 22.871 -1.223 1 94.22 93 GLY B O 1
ATOM 1749 N N . HIS B 1 94 ? 2.602 21.824 -1.171 1 91.86 94 HIS B N 1
ATOM 1750 C CA . HIS B 1 94 ? 2.279 21.022 -2.346 1 91.86 94 HIS B CA 1
ATOM 1751 C C . HIS B 1 94 ? 1.069 20.131 -2.089 1 91.86 94 HIS B C 1
ATOM 1753 O O . HIS B 1 94 ? 0.209 19.979 -2.959 1 91.86 94 HIS B O 1
ATOM 1759 N N . MET B 1 95 ? 1.098 19.555 -0.914 1 93.17 95 MET B N 1
ATOM 1760 C CA . MET B 1 95 ? -0.03 18.707 -0.539 1 93.17 95 MET B CA 1
ATOM 1761 C C . MET B 1 95 ? -1.332 19.501 -0.544 1 93.17 95 MET B C 1
ATOM 1763 O O . MET B 1 95 ? -2.338 19.048 -1.093 1 93.17 95 MET B O 1
ATOM 1767 N N . LEU B 1 96 ? -1.309 20.733 -0.064 1 94.17 96 LEU B N 1
ATOM 1768 C CA . LEU B 1 96 ? -2.5 21.575 -0.035 1 94.17 96 LEU B CA 1
ATOM 1769 C C . LEU B 1 96 ? -2.997 21.862 -1.448 1 94.17 96 LEU B C 1
ATOM 1771 O O . LEU B 1 96 ? -4.196 21.759 -1.721 1 94.17 96 LEU B O 1
ATOM 1775 N N . THR B 1 97 ? -2.061 22.136 -2.271 1 90.97 97 THR B N 1
ATOM 1776 C CA . THR B 1 97 ? -2.407 22.418 -3.66 1 90.97 97 THR B CA 1
ATOM 1777 C C . THR B 1 97 ? -3.018 21.188 -4.325 1 90.97 97 THR B C 1
ATOM 1779 O O . THR B 1 97 ? -3.951 21.306 -5.122 1 90.97 97 THR B O 1
ATOM 1782 N N . GLY B 1 98 ? -2.431 20.06 -3.996 1 88.66 98 GLY B N 1
ATOM 1783 C CA . GLY B 1 98 ? -2.976 18.82 -4.525 1 88.66 98 GLY B CA 1
ATOM 1784 C C . GLY B 1 98 ? -4.387 18.535 -4.045 1 88.66 98 GLY B C 1
ATOM 1785 O O . GLY B 1 98 ? -5.207 18 -4.794 1 88.66 98 GLY B O 1
ATOM 1786 N N . LEU B 1 99 ? -4.706 18.935 -2.849 1 90.62 99 LEU B N 1
ATOM 1787 C CA . LEU B 1 99 ? -6.013 18.683 -2.253 1 90.62 99 LEU B CA 1
ATOM 1788 C C . LEU B 1 99 ? -7.076 19.584 -2.873 1 90.62 99 LEU B C 1
ATOM 1790 O O . LEU B 1 99 ? -8.262 19.247 -2.868 1 90.62 99 LEU B O 1
ATOM 1794 N N . ASP B 1 100 ? -6.673 20.671 -3.439 1 89.85 100 ASP B N 1
ATOM 1795 C CA . ASP B 1 100 ? -7.587 21.654 -4.01 1 89.85 100 ASP B CA 1
ATOM 1796 C C . ASP B 1 100 ? -8.339 21.075 -5.207 1 89.85 100 ASP B C 1
ATOM 1798 O O . ASP B 1 100 ? -9.391 21.589 -5.594 1 89.85 100 ASP B O 1
ATOM 1802 N N . HIS B 1 101 ? -7.866 20.017 -5.77 1 87.71 101 HIS B N 1
ATOM 1803 C CA . HIS B 1 101 ? -8.483 19.438 -6.959 1 87.71 101 HIS B CA 1
ATOM 1804 C C . HIS B 1 101 ? -9.605 18.475 -6.585 1 87.71 101 HIS B C 1
ATOM 1806 O O . HIS B 1 101 ? -10.368 18.039 -7.45 1 87.71 101 HIS B O 1
ATOM 1812 N N . LEU B 1 102 ? -9.698 18.168 -5.332 1 89.43 102 LEU B N 1
ATOM 1813 C CA . LEU B 1 102 ? -10.728 17.238 -4.881 1 89.43 102 LEU B CA 1
ATOM 1814 C C . LEU B 1 102 ? -12.059 17.956 -4.683 1 89.43 102 LEU B C 1
ATOM 1816 O O . LEU B 1 102 ? -12.134 18.939 -3.942 1 89.43 102 LEU B O 1
ATOM 1820 N N . PRO B 1 103 ? -13.069 17.485 -5.408 1 88.86 103 PRO B N 1
ATOM 1821 C CA . PRO B 1 103 ? -14.363 18.171 -5.368 1 88.86 103 PRO B CA 1
ATOM 1822 C C . PRO B 1 103 ? -14.919 18.3 -3.952 1 88.86 103 PRO B C 1
ATOM 1824 O O . PRO B 1 103 ? -15.383 19.374 -3.562 1 88.86 103 PRO B O 1
ATOM 1827 N N . GLU B 1 104 ? -14.993 17.181 -3.204 1 92.06 104 GLU B N 1
ATOM 1828 C CA . GLU B 1 104 ? -15.483 17.164 -1.829 1 92.06 104 GLU B CA 1
ATOM 1829 C C . GLU B 1 104 ? -14.437 16.59 -0.878 1 92.06 104 GLU B C 1
ATOM 1831 O O . GLU B 1 104 ? -14.19 15.383 -0.873 1 92.06 104 GLU B O 1
ATOM 1836 N N . LEU B 1 105 ? -13.889 17.526 -0.159 1 92.14 105 LEU B N 1
ATOM 1837 C CA . LEU B 1 105 ? -12.814 17.155 0.755 1 92.14 105 LEU B CA 1
ATOM 1838 C C . LEU B 1 105 ? -13.187 17.488 2.196 1 92.14 105 LEU B C 1
ATOM 1840 O O . LEU B 1 105 ? -13.724 18.563 2.47 1 92.14 105 LEU B O 1
ATOM 1844 N N . ALA B 1 106 ? -12.984 16.583 3.059 1 94.52 106 ALA B N 1
ATOM 1845 C CA . ALA B 1 106 ? -13.077 16.799 4.5 1 94.52 106 ALA B CA 1
ATOM 1846 C C . ALA B 1 106 ? -11.823 16.299 5.212 1 94.52 106 ALA B C 1
ATOM 1848 O O . ALA B 1 106 ? -11.113 15.432 4.697 1 94.52 106 ALA B O 1
ATOM 1849 N N . ILE B 1 107 ? -11.526 16.935 6.294 1 95.82 107 ILE B N 1
ATOM 1850 C CA . ILE B 1 107 ? -10.443 16.478 7.158 1 95.82 107 ILE B CA 1
ATOM 1851 C C . ILE B 1 107 ? -10.933 16.401 8.602 1 95.82 107 ILE B C 1
ATOM 1853 O O . ILE B 1 107 ? -11.61 17.312 9.084 1 95.82 107 ILE B O 1
ATOM 1857 N N . THR B 1 108 ? -10.643 15.331 9.269 1 97.16 108 THR B N 1
ATOM 1858 C CA . THR B 1 108 ? -11.131 15.074 10.619 1 97.16 108 THR B CA 1
ATOM 1859 C C . THR B 1 108 ? -9.979 14.711 11.551 1 97.16 108 THR B C 1
ATOM 1861 O O . THR B 1 108 ? -9.087 13.946 11.176 1 97.16 108 THR B O 1
ATOM 1864 N N . TRP B 1 109 ? -9.985 15.283 12.75 1 98.18 109 TRP B N 1
ATOM 1865 C CA . TRP B 1 109 ? -9.042 14.898 13.794 1 98.18 109 TRP B CA 1
ATOM 1866 C C . TRP B 1 109 ? -9.632 13.811 14.687 1 98.18 109 TRP B C 1
ATOM 1868 O O . TRP B 1 109 ? -10.8 13.883 15.075 1 98.18 109 TRP B O 1
ATOM 1878 N N . ILE B 1 110 ? -8.834 12.848 14.943 1 97.86 110 ILE B N 1
ATOM 1879 C CA . ILE B 1 110 ? -9.219 11.819 15.903 1 97.86 110 ILE B CA 1
ATOM 1880 C C . ILE B 1 110 ? -8.056 11.536 16.851 1 97.86 110 ILE B C 1
ATOM 1882 O O . ILE B 1 110 ? -6.894 11.754 16.5 1 97.86 110 ILE B O 1
ATOM 1886 N N . PRO B 1 111 ? -8.335 11.081 18.129 1 97.47 111 PRO B N 1
ATOM 1887 C CA . PRO B 1 111 ? -7.235 10.683 19.009 1 97.47 111 PRO B CA 1
ATOM 1888 C C . PRO B 1 111 ? -6.479 9.46 18.494 1 97.47 111 PRO B C 1
ATOM 1890 O O . PRO B 1 111 ? -7.039 8.656 17.744 1 97.47 111 PRO B O 1
ATOM 1893 N N . ARG B 1 112 ? -5.335 9.29 18.97 1 94.46 112 ARG B N 1
ATOM 1894 C CA . ARG B 1 112 ? -4.463 8.204 18.533 1 94.46 112 ARG B CA 1
ATOM 1895 C C . ARG B 1 112 ? -5.141 6.85 18.714 1 94.46 112 ARG B C 1
ATOM 1897 O O . ARG B 1 112 ? -5.008 5.965 17.867 1 94.46 112 ARG B O 1
ATOM 1904 N N . SER B 1 113 ? -5.9 6.684 19.778 1 95.74 113 SER B N 1
ATOM 1905 C CA . SER B 1 113 ? -6.555 5.421 20.101 1 95.74 113 SER B CA 1
ATOM 1906 C C . SER B 1 113 ? -7.586 5.046 19.041 1 95.74 113 SER B C 1
ATOM 1908 O O . SER B 1 113 ? -7.951 3.876 18.909 1 95.74 113 SER B O 1
ATOM 1910 N N . ARG B 1 114 ? -8.036 5.985 18.226 1 95.67 114 ARG B N 1
ATOM 1911 C CA . ARG B 1 114 ? -9.045 5.725 17.204 1 95.67 114 ARG B CA 1
ATOM 1912 C C . ARG B 1 114 ? -8.41 5.623 15.821 1 95.67 114 ARG B C 1
ATOM 1914 O O . ARG B 1 114 ? -9.105 5.4 14.828 1 95.67 114 ARG B O 1
ATOM 1921 N N . ASN B 1 115 ? -7.128 5.849 15.725 1 96.88 115 ASN B N 1
ATOM 1922 C CA . ASN B 1 115 ? -6.408 5.745 14.46 1 96.88 115 ASN B CA 1
ATOM 1923 C C . ASN B 1 115 ? -5.533 4.495 14.414 1 96.88 115 ASN B C 1
ATOM 1925 O O . ASN B 1 115 ? -4.419 4.531 13.89 1 96.88 115 ASN B O 1
ATOM 1929 N N . GLU B 1 116 ? -5.999 3.456 14.969 1 95.41 116 GLU B N 1
ATOM 1930 C CA . GLU B 1 116 ? -5.217 2.245 15.201 1 95.41 116 GLU B CA 1
ATOM 1931 C C . GLU B 1 116 ? -4.822 1.582 13.884 1 95.41 116 GLU B C 1
ATOM 1933 O O . GLU B 1 116 ? -3.711 1.063 13.754 1 95.41 116 GLU B O 1
ATOM 1938 N N . MET B 1 117 ? -5.696 1.578 12.921 1 94.74 117 MET B N 1
ATOM 1939 C CA . MET B 1 117 ? -5.408 0.893 11.665 1 94.74 117 MET B CA 1
ATOM 1940 C C . MET B 1 117 ? -4.191 1.504 10.978 1 94.74 117 MET B C 1
ATOM 1942 O O . MET B 1 117 ? -3.255 0.79 10.613 1 94.74 117 MET B O 1
ATOM 1946 N N . ALA B 1 118 ? -4.203 2.804 10.867 1 96.19 118 ALA B N 1
ATOM 1947 C CA . ALA B 1 118 ? -3.082 3.491 10.23 1 96.19 118 ALA B CA 1
ATOM 1948 C C . ALA B 1 118 ? -1.819 3.387 11.08 1 96.19 118 ALA B C 1
ATOM 1950 O O . ALA B 1 118 ? -0.716 3.245 10.549 1 96.19 118 ALA B O 1
ATOM 1951 N N . HIS B 1 119 ? -2.011 3.437 12.398 1 95.46 119 HIS B N 1
ATOM 1952 C CA . HIS B 1 119 ? -0.88 3.311 13.312 1 95.46 119 HIS B CA 1
ATOM 1953 C C . HIS B 1 119 ? -0.217 1.944 13.183 1 95.46 119 HIS B C 1
ATOM 1955 O O . HIS B 1 119 ? 1.008 1.851 13.079 1 95.46 119 HIS B O 1
ATOM 1961 N N . ARG B 1 120 ? -1.025 0.899 13.166 1 94.84 120 ARG B N 1
ATOM 1962 C CA . ARG B 1 120 ? -0.505 -0.46 13.06 1 94.84 120 ARG B CA 1
ATOM 1963 C C . ARG B 1 120 ? 0.219 -0.667 11.733 1 94.84 120 ARG B C 1
ATOM 1965 O O . ARG B 1 120 ? 1.267 -1.314 11.687 1 94.84 120 ARG B O 1
ATOM 1972 N N . LEU B 1 121 ? -0.364 -0.199 10.694 1 95.77 121 LEU B N 1
ATOM 1973 C CA . LEU B 1 121 ? 0.27 -0.32 9.385 1 95.77 121 LEU B CA 1
ATOM 1974 C C . LEU B 1 121 ? 1.625 0.379 9.372 1 95.77 121 LEU B C 1
ATOM 1976 O O . LEU B 1 121 ? 2.629 -0.211 8.966 1 95.77 121 LEU B O 1
ATOM 1980 N N . SER B 1 122 ? 1.672 1.676 9.785 1 94.67 122 SER B N 1
ATOM 1981 C CA . SER B 1 122 ? 2.911 2.446 9.776 1 94.67 122 SER B CA 1
ATOM 1982 C C . SER B 1 122 ? 3.984 1.778 10.629 1 94.67 122 SER B C 1
ATOM 1984 O O . SER B 1 122 ? 5.152 1.724 10.237 1 94.67 122 SER B O 1
ATOM 1986 N N . CYS B 1 123 ? 3.578 1.24 11.763 1 93.49 123 CYS B N 1
ATOM 1987 C CA . CYS B 1 123 ? 4.525 0.582 12.657 1 93.49 123 CYS B CA 1
ATOM 1988 C C . CYS B 1 123 ? 5.048 -0.71 12.041 1 93.49 123 CYS B C 1
ATOM 1990 O O . CYS B 1 123 ? 6.234 -1.023 12.159 1 93.49 123 CYS B O 1
ATOM 1992 N N . LEU B 1 124 ? 4.161 -1.435 11.45 1 93.82 12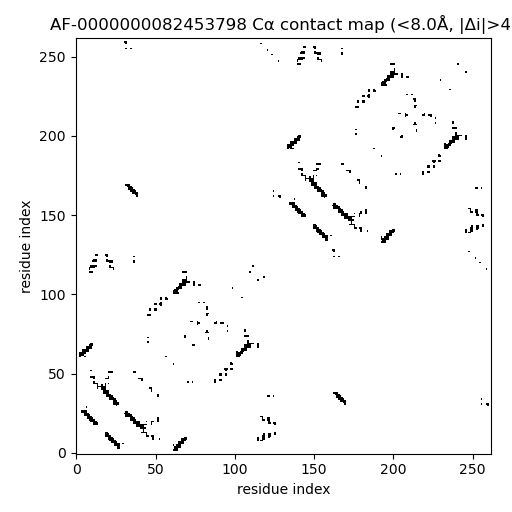4 LEU B N 1
ATOM 1993 C CA . LEU B 1 124 ? 4.581 -2.673 10.803 1 93.82 124 LEU B CA 1
ATOM 1994 C C . LEU B 1 124 ? 5.63 -2.398 9.731 1 93.82 124 LEU B C 1
ATOM 1996 O O . LEU B 1 124 ? 6.687 -3.033 9.713 1 93.82 124 LEU B O 1
ATOM 2000 N N . VAL B 1 125 ? 5.313 -1.476 8.846 1 92.8 125 VAL B N 1
ATOM 2001 C CA . VAL B 1 125 ? 6.217 -1.178 7.739 1 92.8 125 VAL B CA 1
ATOM 2002 C C . VAL B 1 125 ? 7.534 -0.628 8.281 1 92.8 125 VAL B C 1
ATOM 2004 O O . VAL B 1 125 ? 8.609 -0.975 7.787 1 92.8 125 VAL B O 1
ATOM 2007 N N . PHE B 1 126 ? 7.431 0.165 9.265 1 91.87 126 PHE B N 1
ATOM 2008 C CA . PHE B 1 126 ? 8.638 0.698 9.885 1 91.87 126 PHE B CA 1
ATOM 2009 C C . PHE B 1 126 ? 9.502 -0.427 10.443 1 91.87 126 PHE B C 1
ATOM 2011 O O . PHE B 1 126 ? 10.729 -0.386 10.336 1 91.87 126 PHE B O 1
ATOM 2018 N N . SER B 1 127 ? 8.882 -1.374 11.055 1 91.29 127 SER B N 1
ATOM 2019 C CA . SER B 1 127 ? 9.615 -2.502 11.621 1 91.29 127 SER B CA 1
ATOM 2020 C C . SER B 1 127 ? 10.318 -3.306 10.532 1 91.29 127 SER B C 1
ATOM 2022 O O . SER B 1 127 ? 11.296 -4.006 10.804 1 91.29 127 SER B O 1
ATOM 2024 N N . MET B 1 128 ? 9.802 -3.258 9.294 1 88.71 128 MET B N 1
ATOM 2025 C CA . MET B 1 128 ? 10.392 -3.969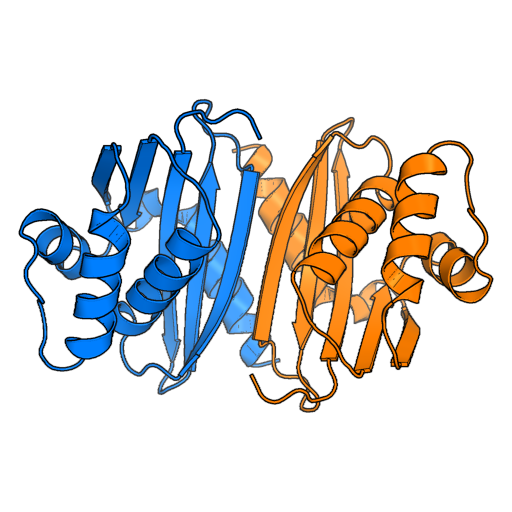 8.163 1 88.71 128 MET B CA 1
ATOM 2026 C C . MET B 1 128 ? 11.642 -3.253 7.662 1 88.71 128 MET B C 1
ATOM 2028 O O . MET B 1 128 ? 12.447 -3.837 6.935 1 88.71 128 MET B O 1
ATOM 2032 N N . LEU B 1 129 ? 11.705 -1.932 7.971 1 80.83 129 LEU B N 1
ATOM 2033 C CA . LEU B 1 129 ? 12.864 -1.153 7.549 1 80.83 129 LEU B CA 1
ATOM 2034 C C . LEU B 1 129 ? 14.116 -1.587 8.305 1 80.83 129 LEU B C 1
ATOM 2036 O O . LEU B 1 129 ? 15.234 -1.401 7.82 1 80.83 129 LEU B O 1
ATOM 2040 N N . ARG B 1 130 ? 14.009 -2.063 9.519 1 67.79 130 ARG B N 1
ATOM 2041 C CA . ARG B 1 130 ? 15.1 -2.452 10.406 1 67.79 130 ARG B CA 1
ATOM 2042 C C . ARG B 1 130 ? 15.543 -3.886 10.135 1 67.79 130 ARG B C 1
ATOM 2044 O O . ARG B 1 130 ? 16.592 -4.319 10.615 1 67.79 130 ARG B O 1
ATOM 2051 N N . SER B 1 131 ? 14.688 -4.584 9.398 1 57.01 131 SER B N 1
ATOM 2052 C CA . SER B 1 131 ? 15.039 -5.993 9.248 1 57.01 131 SER B CA 1
ATOM 2053 C C . SER B 1 131 ? 15.956 -6.21 8.05 1 57.01 131 SER B C 1
ATOM 2055 O O . SER B 1 131 ? 15.901 -5.457 7.075 1 57.01 131 SER B O 1
#

Organism: Cannabis sativa (NCBI:txid3483)

Nearest PDB structures (foldseek):
  4e19-assembly2_B  TM=8.766E-01  e=1.345E-08  Halobacterium salinarum NRC-1
  3hst-assembly4_D  TM=8.266E-01  e=3.999E-08  Mycobacterium tuberculosis
  3qio-assembly1_A  TM=7.763E-01  e=3.109E-07  HIV-1 M:B_HXB2R
  3aly-assembly1_A  TM=7.432E-01  e=2.257E-07  Sulfurisphaera tokodaii str. 7
  2ehg-assembly1_A  TM=7.427E-01  e=2.268E-06  Sulfurisphaera tokodaii str. 7

Foldseek 3Di:
DPLAEKEWFWWKDDDAQKMKMKIFIAGPVRHTDDIDMDIGRHRDRLLNRLQVLLVVLVVDDHQHYEYEYQDPQLLVCLVVVHDRDPSNCVSNNSSSVSCVPHNHYHYYHDHPVVSVVRVVRNVVVVVVVVD/DPLAEKEWFWWKDDDAQKMKMKIFIAGPVRHTDDIDMDIGRHRDRLLNRLQVLLVVLVVDDHQHYEYEYQDPQLLVCLVVVHDRDPSNCVSNNSSSVSCVPHNHYHYYHDHPVVSVVRVVRNVVVVVVVVD

Sequence (262 aa):
MSKGDHVVFIDAANKGLCSTAGIVITNSEGMVVEVFSVRFEAKFPLKAESWALFHHCRIHDWSNVNFVSDCQISVLGIKSHKVPDWTTAAVFGHMLTGLDHLPELAITWIPRSRNEMAHRLSCLVFSMLRSMSKGDHVVFIDAANKGLCSTAGIVITNSEGMVVEVFSVRFEAKFPLKAESWALFHHCRIHDWSNVNFVSDCQISVLGIKSHKVPDWTTAAVFGHMLTGLDHLPELAITWIPRSRNEMAHRLSCLVFSMLRS

Secondary structure (DSSP, 8-state):
-----EEEEEEEEEETTEEEEEEEEE-TTS-EEEEEEEEEE-SSHHHHHHHHHHHHHHH---SEEEEEES-HHHHHHHHHT----GGGHHHHHHHHHHHTT-SEEEEEE--GGG-HHHHHHHHHHHHHH--/-----EEEEEEEEEETTEEEEEEEEE-TTS-EEEEEEEEEE-SSHHHHHHHHHHHHHHH---SEEEEEES-HHHHHHHHHT----GGGHHHHHHHHHHHTT-SEEEEEE--GGG-HHHHHHHHHHHHHH--

Radius of gyration: 18.37 Å; Cα contacts (8 Å, |Δi|>4): 563; chains: 2; bounding box: 39×51×41 Å

InterPro domains:
  IPR002156 Ribonuclease H domain [PF13456] (18-122)
  IPR012337 Ribonuclease H-like superfamily [SSF53098] (5-123)
  IPR036397 Ribonuclease H superfamily [G3DSA:3.30.420.10] (6-128)
  IPR044730 Ribonuclease H-like domain, plant type [cd06222] (8-121)
  IPR053151 Ribonuclease H-like [PTHR47723] (18-125)

Solvent-accessible surface area (backbone atoms only — not comparable to full-atom values): 13386 Å² total; per-residue (Å²): 124,84,83,52,47,34,37,36,32,45,26,49,32,68,59,69,51,43,19,19,18,8,37,33,31,20,39,80,84,58,43,54,47,37,37,39,33,41,56,34,85,23,74,44,51,67,45,28,38,26,47,49,52,36,53,51,56,70,78,41,85,59,50,34,37,35,39,35,31,55,47,61,64,59,44,51,18,62,75,67,72,42,72,78,44,82,93,35,31,70,53,39,45,51,21,52,59,55,53,68,73,38,79,38,72,46,75,44,74,44,58,64,87,76,42,48,68,13,42,51,47,7,46,51,55,45,58,48,56,77,93,124,84,82,53,48,33,38,36,31,43,27,50,32,68,60,68,51,44,20,18,19,8,36,34,31,20,40,79,84,57,43,55,47,37,38,40,33,41,58,35,86,23,73,45,52,67,45,28,38,26,46,48,51,34,53,50,55,70,78,41,85,58,51,34,38,34,39,35,30,56,48,60,63,58,43,51,18,63,75,68,70,42,72,78,44,83,92,35,31,69,51,40,45,50,22,52,58,56,54,68,72,39,80,40,72,46,74,42,73,43,58,63,87,76,42,48,70,13,43,52,47,8,47,51,56,46,57,48,58,77,92

pLDDT: mean 89.7, std 9.39, range [35.92, 98.18]